Protein AF-A0A9P3KII8-F1 (afdb_monomer)

Mean predicted aligned error: 8.45 Å

Structure (mmCIF, N/CA/C/O backbone):
data_AF-A0A9P3KII8-F1
#
_entry.id   AF-A0A9P3KII8-F1
#
loop_
_atom_site.group_PDB
_atom_site.id
_atom_site.type_symbol
_atom_site.label_atom_id
_atom_site.label_alt_id
_atom_site.label_comp_id
_atom_site.label_asym_id
_atom_site.label_entity_id
_atom_site.label_seq_id
_atom_site.pdbx_PDB_ins_code
_atom_site.Cartn_x
_atom_site.Cartn_y
_atom_site.Cartn_z
_atom_site.occupancy
_atom_site.B_iso_or_equiv
_atom_site.auth_seq_id
_atom_site.auth_comp_id
_atom_site.auth_asym_id
_atom_site.auth_atom_id
_atom_site.pdbx_PDB_model_num
ATOM 1 N N . MET A 1 1 ? -14.440 5.460 25.520 1.00 43.28 1 MET A N 1
ATOM 2 C CA . MET A 1 1 ? -15.643 4.889 24.863 1.00 43.28 1 MET A CA 1
ATOM 3 C C . MET A 1 1 ? -16.495 5.832 23.979 1.00 43.28 1 MET A C 1
ATOM 5 O O . MET A 1 1 ? -17.374 5.290 23.318 1.00 43.28 1 MET A O 1
ATOM 9 N N . PRO A 1 2 ? -16.278 7.165 23.849 1.00 32.91 2 PRO A N 1
ATOM 10 C CA . PRO A 1 2 ? -17.081 7.972 22.910 1.00 32.91 2 PRO A CA 1
ATOM 11 C C . PRO A 1 2 ? -16.610 7.923 21.440 1.00 32.91 2 PRO A C 1
ATOM 13 O O . PRO A 1 2 ? -17.430 8.090 20.544 1.00 32.91 2 PRO A O 1
ATOM 16 N N . HIS A 1 3 ? -15.334 7.625 21.159 1.00 35.31 3 HIS A N 1
ATOM 17 C CA . HIS A 1 3 ? -14.794 7.639 19.786 1.00 35.31 3 HIS A CA 1
ATOM 18 C C . HIS A 1 3 ? -15.232 6.450 18.907 1.00 35.31 3 HIS A C 1
ATOM 20 O O . HIS A 1 3 ? -15.374 6.612 17.700 1.00 35.31 3 HIS A O 1
ATOM 26 N N . PHE A 1 4 ? -15.528 5.284 19.495 1.00 37.38 4 PHE A N 1
ATOM 27 C CA . PHE A 1 4 ? -15.939 4.083 18.750 1.00 37.38 4 PHE A CA 1
ATOM 28 C C . PHE A 1 4 ? -17.353 4.207 18.148 1.00 37.38 4 PHE A C 1
ATOM 30 O O . PHE A 1 4 ? -17.614 3.731 17.050 1.00 37.38 4 PHE A O 1
ATOM 37 N N . LYS A 1 5 ? -18.268 4.927 18.818 1.00 34.06 5 LYS A N 1
ATOM 38 C CA . LYS A 1 5 ? -19.655 5.111 18.347 1.00 34.06 5 LYS A CA 1
ATOM 39 C C . LYS A 1 5 ? -19.783 5.990 17.097 1.00 34.06 5 LYS A C 1
ATOM 41 O O . LYS A 1 5 ? -20.816 5.925 16.437 1.00 34.06 5 LYS A O 1
ATOM 46 N N . ARG A 1 6 ? -18.770 6.797 16.761 1.00 45.94 6 ARG A N 1
ATOM 47 C CA . ARG A 1 6 ? -18.817 7.702 15.599 1.00 45.94 6 ARG A CA 1
ATOM 48 C C . ARG A 1 6 ? -18.800 6.943 14.263 1.00 45.94 6 ARG A C 1
ATOM 50 O O . ARG A 1 6 ? -19.347 7.446 13.293 1.00 45.94 6 ARG A O 1
ATOM 57 N N . TRP A 1 7 ? -18.262 5.722 14.251 1.00 42.25 7 TRP A N 1
ATOM 58 C CA . TRP A 1 7 ? -18.156 4.853 13.072 1.00 42.25 7 TRP A CA 1
ATOM 59 C C . TRP A 1 7 ? -19.434 4.060 12.747 1.00 42.25 7 TRP A C 1
ATOM 61 O O . TRP A 1 7 ? -19.574 3.544 11.648 1.00 42.25 7 TRP A O 1
ATOM 71 N N . LEU A 1 8 ? -20.390 3.983 13.679 1.00 41.47 8 LEU A N 1
ATOM 72 C CA . LEU A 1 8 ? -21.658 3.252 13.510 1.00 41.47 8 LEU A CA 1
ATOM 73 C C . LEU A 1 8 ? -22.809 4.122 12.975 1.00 41.47 8 LEU A C 1
ATOM 75 O O . LEU A 1 8 ? -23.921 3.631 12.778 1.00 41.47 8 LEU A O 1
ATOM 79 N N . GLN A 1 9 ? -22.584 5.421 12.775 1.00 52.75 9 GLN A N 1
ATOM 80 C CA . GLN A 1 9 ? -23.582 6.304 12.174 1.00 52.75 9 GLN A CA 1
ATOM 81 C C . GLN A 1 9 ? -23.546 6.139 10.651 1.00 52.75 9 GLN A C 1
ATOM 83 O O . GLN A 1 9 ? -22.469 6.090 10.066 1.00 52.75 9 GLN A O 1
ATOM 88 N N . ARG A 1 10 ? -24.720 6.052 10.002 1.00 53.19 10 ARG A N 1
ATOM 89 C CA . ARG A 1 10 ? -24.805 5.965 8.533 1.00 53.19 10 ARG A CA 1
ATOM 90 C C . ARG A 1 10 ? -23.980 7.092 7.898 1.00 53.19 10 ARG A C 1
ATOM 92 O O . ARG A 1 10 ? -24.123 8.235 8.346 1.00 53.19 10 ARG A O 1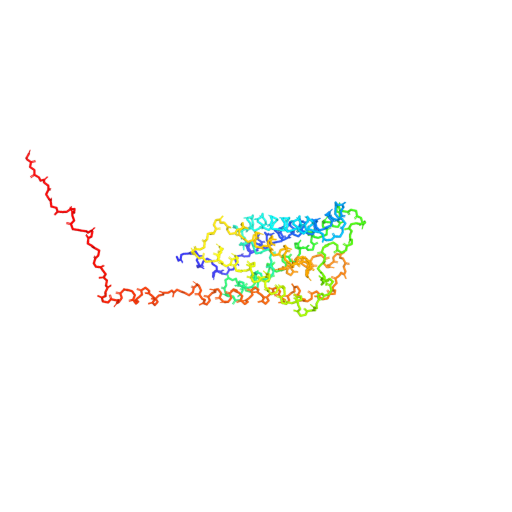
ATOM 99 N N . PRO A 1 11 ? -23.162 6.806 6.871 1.00 60.28 11 PRO A N 1
ATOM 100 C CA . PRO A 1 11 ? -22.291 7.813 6.293 1.00 60.28 11 PRO A CA 1
ATOM 101 C C . PRO A 1 11 ? -23.132 8.961 5.729 1.00 60.28 11 PRO A C 1
ATOM 103 O O . PRO A 1 11 ? -24.003 8.768 4.880 1.00 60.28 11 PRO A O 1
ATOM 106 N N . ASN A 1 12 ? -22.883 10.174 6.222 1.00 75.94 12 ASN A N 1
ATOM 107 C CA . ASN A 1 12 ? -23.394 11.381 5.589 1.00 75.94 12 ASN A CA 1
ATOM 108 C C . ASN A 1 12 ? -22.778 11.453 4.177 1.00 75.94 12 ASN A C 1
ATOM 110 O O . ASN A 1 12 ? -21.550 11.40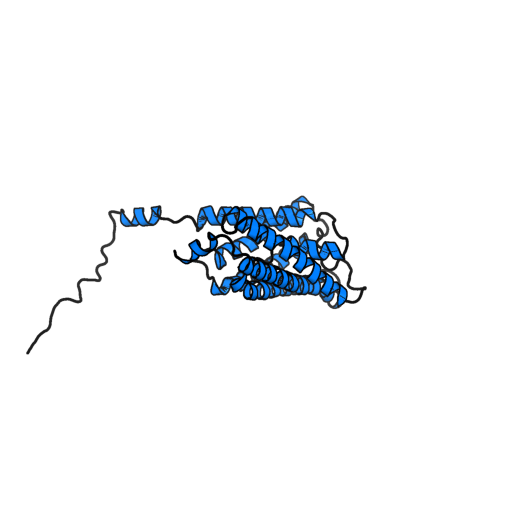1 4.070 1.00 75.94 12 ASN A O 1
ATOM 114 N N . PRO A 1 13 ? -23.579 11.586 3.104 1.00 75.19 13 PRO A N 1
ATOM 115 C CA . PRO A 1 13 ? -23.080 11.498 1.731 1.00 75.19 13 PRO A CA 1
ATOM 116 C C . PRO A 1 13 ? -21.994 12.536 1.416 1.00 75.19 13 PRO A C 1
ATOM 118 O O . PRO A 1 13 ? -21.058 12.233 0.683 1.00 75.19 13 PRO A O 1
ATOM 121 N N . VAL A 1 14 ? -22.061 13.729 2.019 1.00 77.75 14 VAL A N 1
ATOM 122 C CA . VAL A 1 14 ? -21.029 14.769 1.860 1.00 77.75 14 VAL A CA 1
ATOM 123 C C . VAL A 1 14 ? -19.715 14.339 2.512 1.00 77.75 14 VAL A C 1
ATOM 125 O O . VAL A 1 14 ? -18.649 14.510 1.929 1.00 77.75 14 VAL A O 1
ATOM 128 N N . HIS A 1 15 ? -19.781 13.731 3.697 1.00 87.25 15 HIS A N 1
ATOM 129 C CA . HIS A 1 15 ? -18.587 13.235 4.383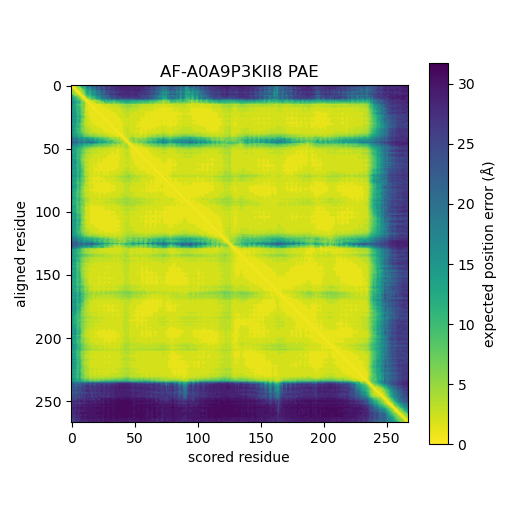 1.00 87.25 15 HIS A CA 1
ATOM 130 C C . HIS A 1 15 ? -17.961 12.061 3.628 1.00 87.25 15 HIS A C 1
ATOM 132 O O . HIS A 1 15 ? -16.743 12.024 3.474 1.00 87.25 15 HIS A O 1
ATOM 138 N N . LEU A 1 16 ? -18.783 11.145 3.106 1.00 91.44 16 LEU A N 1
ATOM 139 C CA . LEU A 1 16 ? -18.308 10.020 2.304 1.00 91.44 16 LEU A CA 1
ATOM 140 C C . LEU A 1 16 ? -17.624 10.487 1.014 1.00 91.44 16 LEU A C 1
ATOM 142 O O . LEU A 1 16 ? -16.572 9.962 0.666 1.00 91.44 16 LEU A O 1
ATOM 146 N N . ALA A 1 17 ? -18.178 11.495 0.333 1.00 94.19 17 ALA A N 1
ATOM 147 C CA . ALA A 1 17 ? -17.560 12.068 -0.860 1.00 94.19 17 ALA A CA 1
ATOM 148 C C . ALA A 1 17 ? -16.187 12.693 -0.550 1.00 94.19 17 ALA A C 1
ATOM 150 O O . ALA A 1 17 ? -15.210 12.387 -1.233 1.00 94.19 17 ALA A O 1
ATOM 151 N N . CYS A 1 18 ? -16.082 13.503 0.511 1.00 95.50 18 CYS A N 1
ATOM 152 C CA . CYS A 1 18 ? -14.803 14.074 0.946 1.00 95.50 18 CYS A CA 1
ATOM 153 C C . CYS A 1 18 ? -13.782 12.989 1.320 1.00 95.50 18 CYS A C 1
ATOM 155 O O . CYS A 1 18 ? -12.616 13.078 0.936 1.00 95.50 18 CYS A O 1
ATOM 157 N N . ALA A 1 19 ? -14.219 11.952 2.035 1.00 96.00 19 ALA A N 1
ATOM 158 C CA . ALA A 1 19 ? -13.367 10.838 2.425 1.00 96.00 19 ALA A CA 1
ATOM 159 C C . ALA A 1 19 ? -12.882 10.026 1.212 1.00 96.00 19 ALA A C 1
ATOM 161 O O . ALA A 1 19 ? -11.692 9.747 1.098 1.00 96.00 19 ALA A O 1
ATOM 162 N N . ALA A 1 20 ? -13.764 9.731 0.253 1.00 97.88 20 ALA A N 1
ATOM 163 C CA . ALA A 1 20 ? -13.390 9.071 -0.995 1.00 97.88 20 ALA A CA 1
ATOM 164 C C . ALA A 1 20 ? -12.406 9.919 -1.823 1.00 97.88 20 ALA A C 1
ATOM 166 O O . ALA A 1 20 ? -11.449 9.386 -2.377 1.00 97.88 20 ALA A O 1
ATOM 167 N N . MET A 1 21 ? -12.570 11.246 -1.868 1.00 98.25 21 MET A N 1
ATOM 168 C CA . MET A 1 21 ? -11.590 12.126 -2.519 1.00 98.25 21 MET A CA 1
ATOM 169 C C . MET A 1 21 ? -10.226 12.098 -1.820 1.00 98.25 21 MET A C 1
ATOM 171 O O . MET A 1 21 ? -9.200 12.071 -2.501 1.00 98.25 21 MET A O 1
ATOM 175 N N . ALA A 1 22 ? -10.195 12.073 -0.485 1.00 98.31 22 ALA A N 1
ATOM 176 C CA . ALA A 1 22 ? -8.949 11.940 0.268 1.00 98.31 22 ALA A CA 1
ATOM 177 C C . ALA A 1 22 ? -8.242 10.606 -0.035 1.00 98.31 22 ALA A C 1
ATOM 179 O O . ALA A 1 22 ? -7.035 10.599 -0.278 1.00 98.31 22 ALA A O 1
ATOM 180 N N . GLU A 1 23 ? -8.989 9.502 -0.120 1.00 98.69 23 GLU A N 1
ATOM 181 C CA . GLU A 1 23 ? -8.469 8.193 -0.541 1.00 98.69 23 GLU A CA 1
ATOM 182 C C . GLU A 1 23 ? -7.925 8.211 -1.975 1.00 98.69 23 GLU A C 1
ATOM 184 O O . GLU A 1 23 ? -6.837 7.691 -2.235 1.00 98.69 23 GLU A O 1
ATOM 189 N N . MET A 1 24 ? -8.640 8.851 -2.906 1.00 98.88 24 MET A N 1
ATOM 190 C CA . MET A 1 24 ? -8.209 8.986 -4.299 1.00 98.88 24 MET A CA 1
ATOM 191 C C . MET A 1 24 ? -6.897 9.767 -4.407 1.00 98.88 24 MET A C 1
ATOM 193 O O . MET A 1 24 ? -5.946 9.278 -5.018 1.00 98.88 24 MET A O 1
ATOM 197 N N . PHE A 1 25 ? -6.812 10.958 -3.806 1.00 98.75 25 PHE A N 1
ATOM 198 C CA . PHE A 1 25 ? -5.604 11.785 -3.875 1.00 98.75 25 PHE A CA 1
ATOM 199 C C . PHE A 1 25 ? -4.433 11.167 -3.115 1.00 98.75 25 PHE A C 1
ATOM 201 O O . PHE A 1 25 ? -3.315 11.158 -3.632 1.00 98.75 25 PHE A O 1
ATOM 208 N N . GLY A 1 26 ? -4.676 10.602 -1.930 1.00 98.75 26 GLY A N 1
ATOM 209 C CA . GLY A 1 26 ? -3.641 9.901 -1.176 1.00 98.75 26 GLY A CA 1
ATOM 210 C C . GLY A 1 26 ? -3.066 8.725 -1.970 1.00 98.75 26 GLY A C 1
ATOM 211 O O . GLY A 1 26 ? -1.847 8.603 -2.080 1.00 98.75 26 GLY A O 1
ATOM 212 N N . THR A 1 27 ? -3.921 7.923 -2.616 1.00 98.88 27 THR A N 1
ATOM 213 C CA . THR A 1 27 ? -3.470 6.798 -3.457 1.00 98.88 27 THR A CA 1
ATOM 214 C C . THR A 1 27 ? -2.773 7.275 -4.723 1.00 98.88 27 THR A C 1
ATOM 216 O O . THR A 1 27 ? -1.754 6.707 -5.106 1.00 98.88 27 THR A O 1
ATOM 219 N N . MET A 1 28 ? -3.257 8.353 -5.343 1.00 98.81 28 MET A N 1
ATOM 220 C CA . MET A 1 28 ? -2.616 8.959 -6.509 1.00 98.81 28 MET A CA 1
ATOM 221 C C . MET A 1 28 ? -1.185 9.397 -6.210 1.00 98.81 28 MET A C 1
ATOM 223 O O . MET A 1 28 ? -0.278 9.019 -6.949 1.00 98.81 28 MET A O 1
ATOM 227 N N . PHE A 1 29 ? -0.962 10.151 -5.133 1.00 98.62 29 PHE A N 1
ATOM 228 C CA . PHE A 1 29 ? 0.381 10.613 -4.783 1.00 98.62 29 PHE A CA 1
ATOM 229 C C . PHE A 1 29 ? 1.278 9.479 -4.282 1.00 98.62 29 PHE A C 1
ATOM 231 O O . PHE A 1 29 ? 2.450 9.433 -4.655 1.00 98.62 29 PHE A O 1
ATOM 238 N N . PHE A 1 30 ? 0.734 8.531 -3.513 1.00 98.75 30 PHE A N 1
ATOM 239 C CA . PHE A 1 30 ? 1.463 7.328 -3.108 1.00 98.75 30 PHE A CA 1
ATOM 240 C C . PHE A 1 30 ? 1.969 6.542 -4.324 1.00 98.75 30 PHE A C 1
ATOM 242 O O . PHE A 1 30 ? 3.162 6.251 -4.420 1.00 98.75 30 PHE A O 1
ATOM 249 N N . VAL A 1 31 ? 1.088 6.250 -5.286 1.00 98.50 31 VAL A N 1
ATOM 250 C CA . VAL A 1 31 ? 1.455 5.507 -6.498 1.00 98.50 31 VAL A CA 1
ATOM 251 C C . VAL A 1 31 ? 2.372 6.329 -7.395 1.00 98.50 31 VAL A C 1
ATOM 253 O O . VAL A 1 31 ? 3.338 5.776 -7.908 1.00 98.50 31 VAL A O 1
ATOM 256 N N . PHE A 1 32 ? 2.137 7.634 -7.545 1.00 98.12 32 PHE A N 1
ATOM 257 C CA . PHE A 1 32 ? 3.010 8.519 -8.319 1.00 98.12 32 PHE A CA 1
ATOM 258 C C . PHE A 1 32 ? 4.462 8.466 -7.825 1.00 98.12 32 PHE A C 1
ATOM 260 O O . PHE A 1 32 ? 5.373 8.232 -8.618 1.00 98.12 32 PHE A O 1
ATOM 267 N N . VAL A 1 33 ? 4.686 8.622 -6.517 1.00 98.00 33 VAL A N 1
ATOM 268 C CA . VAL A 1 33 ? 6.040 8.570 -5.944 1.00 98.00 33 VAL A CA 1
ATOM 269 C C . VAL A 1 33 ? 6.604 7.150 -5.987 1.00 98.00 33 VAL A C 1
ATOM 271 O O . VAL A 1 33 ? 7.750 6.958 -6.392 1.00 98.00 33 VAL A O 1
ATOM 274 N N . GLY A 1 34 ? 5.805 6.148 -5.615 1.00 96.69 34 GLY A N 1
ATOM 275 C CA . GLY A 1 34 ? 6.230 4.752 -5.585 1.00 96.69 34 GLY A CA 1
ATOM 276 C C . GLY A 1 34 ? 6.645 4.239 -6.965 1.00 96.69 34 GLY A C 1
ATOM 277 O O . GLY A 1 34 ? 7.810 3.904 -7.185 1.00 96.69 34 GLY A O 1
ATOM 278 N N . VAL A 1 35 ? 5.724 4.258 -7.928 1.00 95.19 35 VAL A N 1
ATOM 279 C CA . VAL A 1 35 ? 5.990 3.854 -9.318 1.00 95.19 35 VAL A CA 1
ATOM 280 C C . VAL A 1 35 ? 7.055 4.745 -9.963 1.00 95.19 35 VAL A C 1
ATOM 282 O O . VAL A 1 35 ? 7.955 4.236 -10.634 1.00 95.19 35 VAL A O 1
ATOM 285 N N . GLY A 1 36 ? 7.013 6.057 -9.710 1.00 94.50 36 GLY A N 1
ATOM 286 C CA . GLY A 1 36 ? 8.010 7.006 -10.206 1.00 94.50 36 GLY A CA 1
ATOM 287 C C . GLY A 1 36 ? 9.428 6.663 -9.753 1.00 94.50 36 GLY A C 1
ATOM 288 O O . GLY A 1 36 ? 10.350 6.686 -10.567 1.00 94.50 36 GLY A O 1
ATOM 289 N N . SER A 1 37 ? 9.605 6.252 -8.493 1.00 93.88 37 SER A N 1
ATOM 290 C CA . SER A 1 37 ? 10.911 5.824 -7.976 1.00 93.88 37 SER A CA 1
ATOM 291 C C . SER A 1 37 ? 11.461 4.595 -8.708 1.00 93.88 37 SER A C 1
ATOM 293 O O . SER A 1 37 ? 12.660 4.522 -8.986 1.00 93.88 37 SER A O 1
ATOM 295 N N . VAL A 1 38 ? 10.598 3.652 -9.099 1.00 92.19 38 VAL A N 1
ATOM 296 C CA . VAL A 1 38 ? 11.012 2.460 -9.854 1.00 92.19 38 VAL A CA 1
ATOM 297 C C . VAL A 1 38 ? 11.445 2.836 -11.269 1.00 92.19 38 VAL A C 1
ATOM 299 O O . VAL A 1 38 ? 12.490 2.364 -11.724 1.00 92.19 38 VAL A O 1
ATOM 302 N N . ALA A 1 39 ? 10.676 3.705 -11.934 1.00 89.69 39 ALA A N 1
ATOM 303 C CA . ALA A 1 39 ? 10.970 4.170 -13.288 1.00 89.69 39 ALA A CA 1
ATOM 304 C C . ALA A 1 39 ? 12.284 4.972 -13.341 1.00 89.69 39 ALA A C 1
ATOM 306 O O . ALA A 1 39 ? 13.156 4.686 -14.159 1.00 89.69 39 ALA A O 1
ATOM 307 N N . VAL A 1 40 ? 12.461 5.929 -12.426 1.00 88.06 40 VAL A N 1
ATOM 308 C CA . VAL A 1 40 ? 13.612 6.848 -12.413 1.00 88.06 40 VAL A CA 1
ATOM 309 C C . VAL A 1 40 ? 14.890 6.187 -11.884 1.00 88.06 40 VAL A C 1
ATOM 311 O O . VAL A 1 40 ? 15.977 6.472 -12.379 1.00 88.06 40 VAL A O 1
ATOM 314 N N . SER A 1 41 ? 14.800 5.264 -10.918 1.00 87.00 41 SER A N 1
ATOM 315 C CA . SER A 1 41 ? 15.996 4.611 -10.347 1.00 87.00 41 SER A CA 1
ATOM 316 C C . SER A 1 41 ? 16.820 3.811 -11.363 1.00 87.00 41 SER A C 1
ATOM 318 O O . SER A 1 41 ? 18.021 3.636 -11.165 1.00 87.00 41 SER A O 1
ATOM 320 N N . SER A 1 42 ? 16.201 3.375 -12.465 1.00 79.19 42 SER A N 1
ATOM 321 C CA . SER A 1 42 ? 16.874 2.659 -13.556 1.00 79.19 42 SER A CA 1
ATOM 322 C C . SER A 1 42 ? 17.953 3.483 -14.279 1.00 79.19 42 SER A C 1
ATOM 324 O O . SER A 1 42 ? 18.825 2.911 -14.928 1.00 79.19 42 SER A O 1
ATOM 326 N N . GLU A 1 43 ? 17.938 4.813 -14.144 1.00 77.88 43 GLU A N 1
ATOM 327 C CA . GLU A 1 43 ? 18.954 5.702 -14.730 1.00 77.88 43 GLU A CA 1
ATOM 328 C C . GLU A 1 43 ? 20.279 5.673 -13.973 1.00 77.88 43 GLU A C 1
ATOM 330 O O . GLU A 1 43 ? 21.343 5.844 -14.563 1.00 77.88 43 GLU A O 1
ATOM 335 N N . PHE A 1 44 ? 20.205 5.488 -12.658 1.00 77.56 44 PHE A N 1
ATOM 336 C CA . PHE A 1 44 ? 21.359 5.605 -11.772 1.00 77.56 44 PHE A CA 1
ATOM 337 C C . PHE A 1 44 ? 22.012 4.253 -11.506 1.00 77.56 44 PHE A C 1
ATOM 339 O O . PHE A 1 44 ? 23.214 4.186 -11.260 1.00 77.56 44 PHE A O 1
ATOM 346 N N . VAL A 1 45 ? 21.221 3.179 -11.557 1.00 76.75 45 VAL A N 1
ATOM 347 C CA . VAL A 1 45 ? 21.659 1.825 -11.229 1.00 76.75 45 VAL A CA 1
ATOM 348 C C . VAL A 1 45 ? 21.143 0.839 -12.271 1.00 76.75 45 VAL A C 1
ATOM 350 O O . VAL A 1 45 ? 19.937 0.695 -12.475 1.00 76.75 45 VAL A O 1
ATOM 353 N N . GLN A 1 46 ? 22.071 0.109 -12.888 1.00 75.94 46 GLN A N 1
ATOM 354 C CA . GLN A 1 46 ? 21.758 -1.010 -13.775 1.00 75.94 46 GLN A CA 1
ATOM 355 C C . GLN A 1 46 ? 21.413 -2.258 -12.951 1.00 75.94 46 GLN A C 1
ATOM 357 O O . GLN A 1 46 ? 22.146 -2.635 -12.039 1.00 75.94 46 GLN A O 1
ATOM 362 N N . GLY A 1 47 ? 20.308 -2.927 -13.288 1.00 82.31 47 GLY A N 1
ATOM 363 C CA . GLY A 1 47 ? 19.838 -4.108 -12.556 1.00 82.31 47 GLY A CA 1
ATOM 364 C C . GLY A 1 47 ? 19.182 -3.778 -11.211 1.00 82.31 47 GLY A C 1
ATOM 365 O O . GLY A 1 47 ? 18.728 -2.656 -10.983 1.00 82.31 47 GLY A O 1
ATOM 366 N N . LEU A 1 48 ? 19.057 -4.783 -10.342 1.00 87.12 48 LEU A N 1
ATOM 367 C CA . LEU A 1 48 ? 18.437 -4.661 -9.021 1.00 87.12 48 LEU A CA 1
ATOM 368 C C . LEU A 1 48 ? 19.494 -4.888 -7.934 1.00 87.12 48 LEU A C 1
ATOM 370 O O . LEU A 1 48 ? 19.676 -6.006 -7.460 1.00 87.12 48 LEU A O 1
ATOM 374 N N . ASP A 1 49 ? 20.215 -3.828 -7.573 1.00 91.06 49 ASP A N 1
ATOM 375 C CA . ASP A 1 49 ? 21.166 -3.850 -6.462 1.00 91.06 49 ASP A CA 1
ATOM 376 C C . ASP A 1 49 ? 20.536 -3.347 -5.148 1.00 91.06 49 ASP A C 1
ATOM 378 O O . ASP A 1 49 ? 19.374 -2.928 -5.091 1.00 91.06 49 ASP A O 1
ATOM 382 N N . VAL A 1 50 ? 21.327 -3.371 -4.074 1.00 92.06 50 VAL A N 1
ATOM 383 C CA . VAL A 1 50 ? 20.897 -2.925 -2.741 1.00 92.06 50 VAL A CA 1
ATOM 384 C C . VAL A 1 50 ? 20.513 -1.442 -2.729 1.00 92.06 50 VAL A C 1
ATOM 386 O O . VAL A 1 50 ? 19.533 -1.074 -2.084 1.00 92.06 50 VAL A O 1
ATOM 389 N N . VAL A 1 51 ? 21.240 -0.584 -3.450 1.00 92.38 51 VAL A N 1
ATOM 390 C CA . VAL A 1 51 ? 20.978 0.863 -3.482 1.00 92.38 51 VAL A CA 1
ATOM 391 C C . VAL A 1 51 ? 19.628 1.141 -4.132 1.00 92.38 51 VAL A C 1
ATOM 393 O O . VAL A 1 51 ? 18.837 1.933 -3.610 1.00 92.38 51 VAL A O 1
ATOM 396 N N . ARG A 1 52 ? 19.318 0.456 -5.233 1.00 92.38 52 ARG A N 1
ATOM 397 C CA . ARG A 1 52 ? 18.035 0.571 -5.923 1.00 92.38 52 ARG A CA 1
ATOM 398 C C . ARG A 1 52 ? 16.884 0.047 -5.069 1.00 92.38 52 ARG A C 1
ATOM 400 O O . ARG A 1 52 ? 15.872 0.737 -4.959 1.00 92.38 52 ARG A O 1
ATOM 407 N N . ILE A 1 53 ? 17.042 -1.112 -4.424 1.00 94.69 53 ILE A N 1
ATOM 408 C CA . ILE A 1 53 ? 16.023 -1.670 -3.516 1.00 94.69 53 ILE A CA 1
ATOM 409 C C . ILE A 1 53 ? 15.725 -0.692 -2.371 1.00 94.69 53 ILE A C 1
ATOM 411 O O . ILE A 1 53 ? 14.561 -0.382 -2.114 1.00 94.69 53 ILE A O 1
ATOM 415 N N . LEU A 1 54 ? 16.765 -0.148 -1.729 1.00 95.44 54 LEU A N 1
ATOM 416 C CA . LEU A 1 54 ? 16.610 0.839 -0.657 1.00 95.44 54 LEU A CA 1
ATOM 417 C C . LEU A 1 54 ? 15.947 2.125 -1.156 1.00 95.44 54 LEU A C 1
ATOM 419 O O . LEU A 1 54 ? 15.062 2.649 -0.486 1.00 95.44 54 LEU A O 1
ATOM 423 N N . SER A 1 55 ? 16.326 2.611 -2.339 1.00 94.62 55 SER A N 1
ATOM 424 C CA . SER A 1 55 ? 15.742 3.823 -2.929 1.00 94.62 55 SER A CA 1
ATOM 425 C C . SER A 1 55 ? 14.242 3.657 -3.189 1.00 94.62 55 SER A C 1
ATOM 427 O O . SER A 1 55 ? 13.452 4.531 -2.832 1.00 94.62 55 SER A O 1
ATOM 429 N N . ILE A 1 56 ? 13.840 2.510 -3.750 1.00 95.50 56 ILE A N 1
ATOM 430 C CA . ILE A 1 56 ? 12.432 2.165 -3.988 1.00 95.50 56 ILE A CA 1
ATOM 431 C C . ILE A 1 56 ? 11.679 2.049 -2.656 1.00 95.50 56 ILE A C 1
ATOM 433 O O . ILE A 1 56 ? 10.591 2.615 -2.521 1.00 95.50 56 ILE A O 1
ATOM 437 N N . GLY A 1 57 ? 12.250 1.353 -1.668 1.00 97.62 57 GLY A N 1
ATOM 438 C CA . GLY A 1 57 ? 11.620 1.159 -0.361 1.00 97.62 57 GLY A CA 1
ATOM 439 C C . GLY A 1 57 ? 11.442 2.459 0.420 1.00 97.62 57 GLY A C 1
ATOM 440 O O . GLY A 1 57 ? 10.355 2.717 0.938 1.00 97.62 57 GLY A O 1
ATOM 441 N N . ILE A 1 58 ? 12.467 3.316 0.458 1.00 98.25 58 ILE A N 1
ATOM 442 C CA . ILE A 1 58 ? 12.399 4.637 1.101 1.00 98.25 58 ILE A CA 1
ATOM 443 C C . ILE A 1 58 ? 11.317 5.490 0.438 1.00 98.25 58 ILE A C 1
ATOM 445 O O . ILE A 1 58 ? 10.497 6.084 1.139 1.00 98.25 58 ILE A O 1
ATOM 449 N N . ALA A 1 59 ? 11.274 5.522 -0.897 1.00 98.00 59 ALA A N 1
ATOM 450 C CA . ALA A 1 59 ? 10.278 6.294 -1.628 1.00 98.00 59 ALA A CA 1
ATOM 451 C C . ALA A 1 59 ? 8.847 5.825 -1.321 1.00 98.00 59 ALA A C 1
ATOM 453 O O . ALA A 1 59 ? 8.006 6.652 -0.972 1.00 98.00 59 ALA A O 1
ATOM 454 N N . HIS A 1 60 ? 8.569 4.517 -1.387 1.00 98.50 60 HIS A N 1
ATOM 455 C CA . HIS A 1 60 ? 7.235 3.981 -1.088 1.00 98.50 60 HIS A CA 1
ATOM 456 C C . HIS A 1 60 ? 6.841 4.192 0.373 1.00 98.50 60 HIS A C 1
ATOM 458 O O . HIS A 1 60 ? 5.722 4.629 0.649 1.00 98.50 60 HIS A O 1
ATOM 464 N N . GLY A 1 61 ? 7.755 3.918 1.304 1.00 98.69 61 GLY A N 1
ATOM 465 C CA . GLY A 1 61 ? 7.489 4.073 2.726 1.00 98.69 61 GLY A CA 1
ATOM 466 C C . GLY A 1 61 ? 7.185 5.519 3.102 1.00 98.69 61 GLY A C 1
ATOM 467 O O . GLY A 1 61 ? 6.139 5.791 3.688 1.00 98.69 61 GLY A O 1
ATOM 468 N N . LEU A 1 62 ? 8.042 6.467 2.706 1.00 98.75 62 LEU A N 1
ATOM 469 C CA . LEU A 1 62 ? 7.837 7.889 3.000 1.00 98.75 62 LEU A CA 1
ATOM 470 C C . LEU A 1 62 ? 6.620 8.469 2.272 1.00 98.75 62 LEU A C 1
ATOM 472 O O . LEU A 1 62 ? 5.880 9.254 2.865 1.00 98.75 62 LEU A O 1
ATOM 476 N N . ALA A 1 63 ? 6.364 8.058 1.026 1.00 98.75 63 ALA A N 1
ATOM 477 C CA . ALA A 1 63 ? 5.147 8.451 0.321 1.00 98.75 63 ALA A CA 1
ATOM 478 C C . ALA A 1 63 ? 3.893 7.992 1.073 1.00 98.75 63 ALA A C 1
ATOM 480 O O . ALA A 1 63 ? 2.931 8.754 1.179 1.00 98.75 63 ALA A O 1
ATOM 481 N N . LEU A 1 64 ? 3.915 6.785 1.647 1.00 98.69 64 LEU A N 1
ATOM 482 C CA . LEU A 1 64 ? 2.805 6.291 2.449 1.00 98.69 64 LEU A CA 1
ATOM 483 C C . LEU A 1 64 ? 2.683 7.026 3.791 1.00 98.69 64 LEU A C 1
ATOM 485 O O . LEU A 1 64 ? 1.561 7.348 4.175 1.00 98.69 64 LEU A O 1
ATOM 489 N N . VAL A 1 65 ? 3.792 7.377 4.462 1.00 98.75 65 VAL A N 1
ATOM 490 C CA . VAL A 1 65 ? 3.749 8.242 5.664 1.00 98.75 65 VAL A CA 1
ATOM 491 C C . VAL A 1 65 ? 2.998 9.539 5.357 1.00 98.75 65 VAL A C 1
ATOM 493 O O . VAL A 1 65 ? 2.099 9.928 6.107 1.00 98.75 65 VAL A O 1
ATOM 496 N N . VAL A 1 66 ? 3.340 10.197 4.244 1.00 98.62 66 VAL A N 1
ATOM 497 C CA . VAL A 1 66 ? 2.714 11.459 3.828 1.00 98.62 66 VAL A CA 1
ATOM 498 C C . VAL A 1 66 ? 1.245 11.252 3.461 1.00 98.62 66 VAL A C 1
ATOM 500 O O . VAL A 1 66 ? 0.390 11.979 3.965 1.00 98.62 66 VAL A O 1
ATOM 503 N N . ALA A 1 67 ? 0.934 10.256 2.627 1.00 98.38 67 ALA A N 1
ATOM 504 C CA . ALA A 1 67 ? -0.427 9.999 2.159 1.00 98.38 67 ALA A CA 1
ATOM 505 C C . ALA A 1 67 ? -1.377 9.633 3.311 1.00 98.38 67 ALA A C 1
ATOM 507 O O . ALA A 1 67 ? -2.445 10.233 3.441 1.00 98.38 67 ALA A O 1
ATOM 508 N N . VAL A 1 68 ? -0.968 8.705 4.183 1.00 97.94 68 VAL A N 1
ATOM 509 C CA . VAL A 1 68 ? -1.748 8.307 5.365 1.00 97.94 68 VAL A CA 1
ATOM 510 C C . VAL A 1 68 ? -1.861 9.477 6.336 1.00 97.94 68 VAL A C 1
ATOM 512 O O . VAL A 1 68 ? -2.959 9.785 6.789 1.00 97.94 68 VAL A O 1
ATOM 515 N N . GLY A 1 69 ? -0.757 10.174 6.625 1.00 97.00 69 GLY A N 1
ATOM 516 C CA . GLY A 1 69 ? -0.758 11.328 7.525 1.00 97.00 69 GLY A CA 1
ATOM 517 C C . GLY A 1 69 ? -1.746 12.411 7.085 1.00 97.00 69 GLY A C 1
ATOM 518 O O . GLY A 1 69 ? -2.575 12.839 7.887 1.00 97.00 69 GLY A O 1
ATOM 519 N N . ALA A 1 70 ? -1.720 12.785 5.803 1.00 96.94 70 ALA A N 1
ATOM 520 C CA . ALA A 1 70 ? -2.594 13.812 5.239 1.00 96.94 70 ALA A CA 1
ATOM 521 C C . ALA A 1 70 ? -4.073 13.389 5.168 1.00 96.94 70 ALA A C 1
ATOM 523 O O . ALA A 1 70 ? -4.956 14.213 5.402 1.00 96.94 70 ALA A O 1
ATOM 524 N N . ALA A 1 71 ? -4.358 12.118 4.865 1.00 94.06 71 ALA A N 1
ATOM 525 C CA . ALA A 1 71 ? -5.728 11.621 4.717 1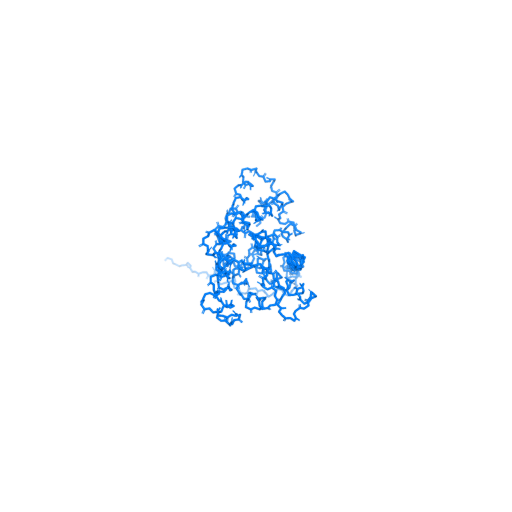.00 94.06 71 ALA A CA 1
ATOM 526 C C . ALA A 1 71 ? -6.364 11.149 6.040 1.00 94.06 71 ALA A C 1
ATOM 528 O O . ALA A 1 71 ? -7.591 11.081 6.139 1.00 94.06 71 ALA A O 1
ATOM 529 N N . SER A 1 72 ? -5.561 10.853 7.070 1.00 91.25 72 SER A N 1
ATOM 530 C CA . SER A 1 72 ? -6.012 10.240 8.331 1.00 91.25 72 SER A CA 1
ATOM 531 C C . SER A 1 72 ? -7.156 10.992 9.016 1.00 91.25 72 SER A C 1
ATOM 533 O O . SER A 1 72 ? -8.127 10.375 9.446 1.00 91.25 72 SER A O 1
ATOM 535 N N . GLY A 1 73 ? -7.094 12.326 9.060 1.00 87.88 73 GLY A N 1
ATOM 536 C CA . GLY A 1 73 ? -8.129 13.167 9.671 1.00 87.88 73 GLY A CA 1
ATOM 537 C C . GLY A 1 73 ? -9.429 13.288 8.864 1.00 87.88 73 GLY A C 1
ATOM 538 O O . GLY A 1 73 ? -10.402 13.835 9.381 1.00 87.88 73 GLY A O 1
ATOM 539 N N . ILE A 1 74 ? -9.450 12.805 7.615 1.00 92.81 74 ILE A N 1
ATOM 540 C CA . ILE A 1 74 ? -10.582 12.937 6.685 1.00 92.81 74 ILE A CA 1
ATOM 541 C C . ILE A 1 74 ? -11.231 11.574 6.425 1.00 92.81 74 ILE A C 1
ATOM 543 O O . ILE A 1 74 ? -12.436 11.429 6.620 1.00 92.81 74 ILE A O 1
ATOM 547 N N . SER A 1 75 ? -10.443 10.582 5.995 1.00 93.88 75 SER A N 1
ATOM 548 C CA . SER A 1 75 ? -10.920 9.246 5.607 1.00 93.88 75 SER A CA 1
ATOM 549 C C . SER A 1 75 ? -10.467 8.122 6.543 1.00 93.88 75 SER A C 1
ATOM 551 O O . SER A 1 75 ? -10.986 7.012 6.460 1.00 93.88 75 SER A O 1
ATOM 553 N N . GLY A 1 76 ? -9.490 8.381 7.415 1.00 93.12 76 GLY A N 1
ATOM 554 C CA . GLY A 1 76 ? -8.720 7.340 8.104 1.00 93.12 76 GLY A CA 1
ATOM 555 C C . GLY A 1 76 ? -7.451 6.923 7.351 1.00 93.12 76 GLY A C 1
ATOM 556 O O . GLY A 1 76 ? -6.617 6.233 7.927 1.00 93.12 76 GLY A O 1
ATOM 557 N N . GLY A 1 77 ? -7.260 7.391 6.110 1.00 96.31 77 GLY A N 1
ATOM 558 C CA . GLY A 1 77 ? -6.032 7.207 5.336 1.00 96.31 77 GLY A CA 1
ATOM 559 C C . GLY A 1 77 ? -5.714 5.745 5.036 1.00 96.31 77 GLY A C 1
ATOM 560 O O . GLY A 1 77 ? -4.619 5.285 5.346 1.00 96.31 77 GLY A O 1
ATOM 561 N N . HIS A 1 78 ? -6.654 5.010 4.439 1.00 98.50 78 HIS A N 1
ATOM 562 C CA . HIS A 1 78 ? -6.456 3.597 4.113 1.00 98.50 78 HIS A CA 1
ATOM 563 C C . HIS A 1 78 ? -5.472 3.424 2.958 1.00 98.50 78 HIS A C 1
ATOM 565 O O . HIS A 1 78 ? -4.557 2.605 3.044 1.00 98.50 78 HIS A O 1
ATOM 571 N N . ILE A 1 79 ? -5.679 4.176 1.870 1.00 98.50 79 ILE A N 1
ATOM 572 C CA . ILE A 1 79 ? -4.818 4.272 0.678 1.00 98.50 79 ILE A CA 1
ATOM 573 C C . ILE A 1 79 ? -4.579 2.907 -0.015 1.00 98.50 79 ILE A C 1
ATOM 575 O O . ILE A 1 79 ? -3.743 2.754 -0.907 1.00 98.50 79 ILE A O 1
ATOM 579 N N . ASN A 1 80 ? -5.312 1.873 0.405 1.00 98.81 80 ASN A N 1
ATOM 580 C CA . ASN A 1 80 ? -5.044 0.477 0.098 1.00 98.81 80 ASN A CA 1
ATOM 581 C C . ASN A 1 80 ? -6.335 -0.364 0.205 1.00 98.81 80 ASN A C 1
ATOM 583 O O . ASN A 1 80 ? -6.934 -0.441 1.291 1.00 98.81 80 ASN A O 1
ATOM 587 N N . PRO A 1 81 ? -6.739 -1.065 -0.873 1.00 98.94 81 PRO A N 1
ATOM 588 C CA . PRO A 1 81 ? -7.887 -1.962 -0.835 1.00 98.94 81 PRO A CA 1
ATOM 589 C C . PRO A 1 81 ? -7.754 -3.089 0.192 1.00 98.94 81 PRO A C 1
ATOM 591 O O . PRO A 1 81 ? -8.742 -3.424 0.836 1.00 98.94 81 PRO A O 1
ATOM 594 N N . ALA A 1 82 ? -6.557 -3.644 0.410 1.00 98.88 82 ALA A N 1
ATOM 595 C CA . ALA A 1 82 ? -6.345 -4.715 1.388 1.00 98.88 82 ALA A CA 1
ATOM 596 C C . ALA A 1 82 ? -6.609 -4.234 2.827 1.00 98.88 82 ALA A C 1
ATOM 598 O O . ALA A 1 82 ? -7.316 -4.901 3.582 1.00 98.88 82 ALA A O 1
ATOM 599 N N . VAL A 1 83 ? -6.138 -3.031 3.179 1.00 98.81 83 VAL A N 1
ATOM 600 C CA . VAL A 1 83 ? -6.435 -2.388 4.473 1.00 98.81 83 VAL A CA 1
ATOM 601 C C . VAL A 1 83 ? -7.937 -2.132 4.598 1.00 98.81 83 VAL A C 1
ATOM 603 O O . VAL A 1 83 ? -8.553 -2.519 5.589 1.00 98.81 83 VAL A O 1
ATOM 606 N N . THR A 1 84 ? -8.555 -1.567 3.561 1.00 98.81 84 THR A N 1
ATOM 607 C CA . THR A 1 84 ? -9.995 -1.263 3.545 1.00 98.81 84 THR A CA 1
ATOM 608 C C . THR A 1 84 ? -10.856 -2.505 3.736 1.00 98.81 84 THR A C 1
ATOM 610 O O . THR A 1 84 ? -11.758 -2.509 4.573 1.00 98.81 84 THR A O 1
ATOM 613 N N . ILE A 1 85 ? -10.547 -3.578 3.012 1.00 98.81 85 ILE A N 1
ATOM 614 C CA . ILE A 1 85 ? -11.258 -4.851 3.114 1.00 98.81 85 ILE A CA 1
ATOM 615 C C . ILE A 1 85 ? -11.015 -5.497 4.483 1.00 98.81 85 ILE A C 1
ATOM 617 O O . ILE A 1 85 ? -11.965 -5.994 5.081 1.00 98.81 85 ILE A O 1
ATOM 621 N N . SER A 1 86 ? -9.796 -5.444 5.033 1.00 98.44 86 SER A N 1
ATOM 622 C CA . SER A 1 86 ? -9.540 -5.970 6.383 1.00 98.44 86 SER A CA 1
ATOM 623 C C . SER A 1 86 ? -10.372 -5.259 7.453 1.00 98.44 86 SER A C 1
ATOM 625 O O . SER A 1 86 ? -10.950 -5.920 8.315 1.00 98.44 86 SER A O 1
ATOM 627 N N . MET A 1 87 ? -10.522 -3.932 7.354 1.00 97.62 87 MET A N 1
ATOM 628 C CA . MET A 1 87 ? -11.346 -3.147 8.275 1.00 97.62 87 MET A CA 1
ATOM 629 C C . MET A 1 87 ? -12.842 -3.424 8.102 1.00 97.62 87 MET A C 1
ATOM 631 O O . MET A 1 87 ? -13.565 -3.479 9.097 1.00 97.62 87 MET A O 1
ATOM 635 N N . LEU A 1 88 ? -13.302 -3.656 6.868 1.00 97.25 88 LEU A N 1
ATOM 636 C CA . LEU A 1 88 ? -14.658 -4.139 6.599 1.00 97.25 88 LEU A CA 1
ATOM 637 C C . LEU A 1 88 ? -14.908 -5.499 7.268 1.00 97.25 88 LEU A C 1
ATOM 639 O O . LEU A 1 88 ? -15.918 -5.678 7.944 1.00 97.25 88 LEU A O 1
ATOM 643 N N . VAL A 1 89 ? -13.976 -6.446 7.121 1.00 97.56 89 VAL A N 1
ATOM 644 C CA . VAL A 1 89 ? -14.097 -7.812 7.660 1.00 97.56 89 VAL A CA 1
ATOM 645 C C . VAL A 1 89 ? -14.198 -7.828 9.186 1.00 97.56 89 VAL A C 1
ATOM 647 O O . VAL A 1 89 ? -14.969 -8.616 9.732 1.00 97.56 89 VAL A O 1
ATOM 650 N N . VAL A 1 90 ? -13.476 -6.948 9.884 1.00 94.69 90 VAL A N 1
ATOM 651 C CA . VAL A 1 90 ? -13.572 -6.827 11.352 1.00 94.69 90 VAL A CA 1
ATOM 652 C C . VAL A 1 90 ? -14.686 -5.877 11.823 1.00 94.69 90 VAL A C 1
ATOM 654 O O . VAL A 1 90 ? -14.815 -5.628 13.020 1.00 94.69 90 VAL A O 1
ATOM 657 N N . GLY A 1 91 ? -15.498 -5.343 10.903 1.00 91.62 91 GLY A N 1
ATOM 658 C CA . GLY A 1 91 ? -16.663 -4.510 11.214 1.00 91.62 91 GLY A CA 1
ATOM 659 C C . GLY A 1 91 ? -16.349 -3.065 11.618 1.00 91.62 91 GLY A C 1
ATOM 660 O O . GLY A 1 91 ? -17.185 -2.421 12.249 1.00 91.62 91 GLY A O 1
ATOM 661 N N . LEU A 1 92 ? -15.163 -2.550 11.277 1.00 88.44 92 LEU A N 1
ATOM 662 C CA . LEU A 1 92 ? -14.768 -1.158 11.540 1.00 88.44 92 LEU A CA 1
ATOM 663 C C . LEU A 1 92 ? -15.227 -0.187 10.443 1.00 88.44 92 LEU A C 1
ATOM 665 O O . LEU A 1 92 ? -15.365 1.005 10.708 1.00 88.44 92 LEU A O 1
ATOM 669 N N . VAL A 1 93 ? -15.479 -0.688 9.232 1.00 90.50 93 VAL A N 1
ATOM 670 C CA . VAL A 1 93 ? -15.972 0.089 8.085 1.00 90.50 93 VAL A CA 1
ATOM 671 C C . VAL A 1 93 ? -17.170 -0.621 7.464 1.00 90.50 93 VAL A C 1
ATOM 673 O O . VAL A 1 93 ? -17.175 -1.843 7.352 1.00 90.50 93 VAL A O 1
ATOM 676 N N . ASP A 1 94 ? -18.199 0.128 7.064 1.00 91.00 94 ASP A N 1
ATOM 677 C CA . ASP A 1 94 ? -19.375 -0.436 6.399 1.00 91.00 94 ASP A CA 1
ATOM 678 C C . ASP A 1 94 ? -19.129 -0.717 4.904 1.00 91.00 94 ASP A C 1
ATOM 680 O O . ASP A 1 94 ? -18.225 -0.165 4.277 1.00 91.00 94 ASP A O 1
ATOM 684 N N . VAL A 1 95 ? -19.969 -1.568 4.308 1.00 95.56 95 VAL A N 1
ATOM 685 C CA . VAL A 1 95 ? -19.822 -2.024 2.914 1.00 95.56 95 VAL A CA 1
ATOM 686 C C . VAL A 1 95 ? -19.839 -0.868 1.907 1.00 95.56 95 VAL A C 1
ATOM 688 O O . VAL A 1 95 ? -19.096 -0.913 0.927 1.00 95.56 95 VAL A O 1
ATOM 691 N N . ILE A 1 96 ? -20.661 0.166 2.126 1.00 95.31 96 ILE A N 1
ATOM 692 C CA . ILE A 1 96 ? -20.790 1.289 1.185 1.00 95.31 96 ILE A CA 1
ATOM 693 C C . ILE A 1 96 ? -19.516 2.130 1.226 1.00 95.31 96 ILE A C 1
ATOM 695 O O . ILE A 1 96 ? -18.949 2.441 0.177 1.00 95.31 96 ILE A O 1
ATOM 699 N N . THR A 1 97 ? -19.035 2.449 2.429 1.00 94.56 97 THR A N 1
ATOM 700 C CA . THR A 1 97 ? -17.777 3.182 2.607 1.00 94.56 97 THR A CA 1
ATOM 701 C C . THR A 1 97 ? -16.594 2.402 2.038 1.00 94.56 97 THR A C 1
ATOM 703 O O . THR A 1 97 ? -15.805 2.961 1.276 1.00 94.56 97 THR A O 1
ATOM 706 N N . ALA A 1 98 ? -16.504 1.099 2.318 1.00 97.19 98 ALA A N 1
ATOM 707 C CA . ALA A 1 98 ? -15.444 0.248 1.787 1.00 97.19 98 ALA A CA 1
ATOM 708 C C . ALA A 1 98 ? -15.446 0.213 0.249 1.00 97.19 98 ALA A C 1
ATOM 710 O O . ALA A 1 98 ? -14.395 0.375 -0.370 1.00 97.19 98 ALA A O 1
ATOM 711 N N . ALA A 1 99 ? -16.616 0.061 -0.378 1.00 98.12 99 ALA A N 1
ATOM 712 C CA . ALA A 1 99 ? -16.738 0.072 -1.834 1.00 98.12 99 ALA A CA 1
ATOM 713 C C . ALA A 1 99 ? -16.320 1.423 -2.440 1.00 98.12 99 ALA A C 1
ATOM 715 O O . ALA A 1 99 ? -15.580 1.452 -3.426 1.00 98.12 99 ALA A O 1
ATOM 716 N N . ALA A 1 100 ? -16.741 2.537 -1.832 1.00 98.00 100 ALA A N 1
ATOM 717 C CA . ALA A 1 100 ? -16.357 3.878 -2.269 1.00 98.00 100 ALA A CA 1
ATOM 718 C C . ALA A 1 100 ? -14.840 4.108 -2.156 1.00 98.00 100 ALA A C 1
ATOM 720 O O . ALA A 1 100 ? -14.232 4.650 -3.079 1.00 98.00 100 ALA A O 1
ATOM 721 N N . TYR A 1 101 ? -14.223 3.656 -1.062 1.00 98.62 101 TYR A N 1
ATOM 722 C CA . TYR A 1 101 ? -12.779 3.762 -0.846 1.00 98.62 101 TYR A CA 1
ATOM 723 C C . TYR A 1 101 ? -12.001 2.934 -1.863 1.00 98.62 101 TYR A C 1
ATOM 725 O O . TYR A 1 101 ? -11.100 3.467 -2.502 1.00 98.62 101 TYR A O 1
ATOM 733 N N . VAL A 1 102 ? -12.373 1.667 -2.075 1.00 98.88 102 VAL A N 1
ATOM 734 C CA . VAL A 1 102 ? -11.699 0.802 -3.056 1.00 98.88 102 VAL A CA 1
ATOM 735 C C . VAL A 1 102 ? -11.792 1.399 -4.462 1.00 98.88 102 VAL A C 1
ATOM 737 O O . VAL A 1 102 ? -10.782 1.475 -5.158 1.00 98.88 102 VAL A O 1
ATOM 740 N N . ALA A 1 103 ? -12.965 1.888 -4.874 1.00 98.81 103 ALA A N 1
ATOM 741 C CA . ALA A 1 103 ? -13.120 2.547 -6.170 1.00 98.81 103 ALA A CA 1
ATOM 742 C C . ALA A 1 103 ? -12.233 3.800 -6.289 1.00 98.81 103 ALA A C 1
ATOM 744 O O . ALA A 1 103 ? -11.510 3.958 -7.274 1.00 98.81 103 ALA A O 1
ATOM 745 N N . ALA A 1 104 ? -12.238 4.660 -5.268 1.00 98.88 104 ALA A N 1
ATOM 746 C CA . ALA A 1 104 ? -11.412 5.862 -5.221 1.00 98.88 104 ALA A CA 1
ATOM 747 C C . ALA A 1 104 ? -9.907 5.551 -5.264 1.00 98.88 104 ALA A C 1
ATOM 749 O O . ALA A 1 104 ? -9.169 6.195 -6.008 1.00 98.88 104 ALA A O 1
ATOM 750 N N . GLN A 1 105 ? -9.458 4.542 -4.517 1.00 98.94 105 GLN A N 1
ATOM 751 C CA . GLN A 1 105 ? -8.069 4.081 -4.495 1.00 98.94 105 GLN A CA 1
ATOM 752 C C . GLN A 1 105 ? -7.636 3.572 -5.875 1.00 98.94 105 GLN A C 1
ATOM 754 O O . GLN A 1 105 ? -6.563 3.940 -6.351 1.00 98.94 105 GLN A O 1
ATOM 759 N N . LEU A 1 106 ? -8.470 2.778 -6.556 1.00 98.94 106 LEU A N 1
ATOM 760 C CA . LEU A 1 106 ? -8.172 2.283 -7.905 1.00 98.94 106 LEU A CA 1
ATOM 761 C C . LEU A 1 106 ? -8.068 3.425 -8.924 1.00 98.94 106 LEU A C 1
ATOM 763 O O . LEU A 1 106 ? -7.115 3.454 -9.704 1.00 98.94 106 LEU A O 1
ATOM 767 N N . ILE A 1 107 ? -8.994 4.391 -8.886 1.00 98.88 107 ILE A N 1
ATOM 768 C CA . ILE A 1 107 ? -8.942 5.592 -9.738 1.00 98.88 107 ILE A CA 1
ATOM 769 C C . ILE A 1 107 ? -7.665 6.387 -9.449 1.00 98.88 107 ILE A C 1
ATOM 771 O O . ILE A 1 107 ? -6.922 6.724 -10.370 1.00 98.88 107 ILE A O 1
ATOM 775 N N . GLY A 1 108 ? -7.377 6.637 -8.169 1.00 98.88 108 GLY A N 1
ATOM 776 C CA . GLY A 1 108 ? -6.173 7.335 -7.732 1.00 98.88 108 GLY A CA 1
ATOM 777 C C . GLY A 1 108 ? -4.905 6.653 -8.237 1.00 98.88 108 GLY A C 1
ATOM 778 O O . GLY A 1 108 ? -4.049 7.311 -8.822 1.00 98.88 108 GLY A O 1
ATOM 779 N N . ALA A 1 109 ? -4.805 5.332 -8.097 1.00 98.81 109 ALA A N 1
ATOM 780 C CA . ALA A 1 109 ? -3.654 4.565 -8.555 1.00 98.81 109 ALA A CA 1
ATOM 781 C C . ALA A 1 109 ? -3.448 4.632 -10.076 1.00 98.81 109 ALA A C 1
ATOM 783 O O . ALA A 1 109 ? -2.316 4.812 -10.530 1.00 98.81 109 ALA A O 1
ATOM 784 N N . VAL A 1 110 ? -4.524 4.530 -10.866 1.00 98.81 110 VAL A N 1
ATOM 785 C CA . VAL A 1 110 ? -4.454 4.700 -12.327 1.00 98.81 110 VAL A CA 1
ATOM 786 C C . VAL A 1 110 ? -3.984 6.112 -12.678 1.00 98.81 110 VAL A C 1
ATOM 788 O O . VAL A 1 110 ? -3.089 6.260 -13.509 1.00 98.81 110 VAL A O 1
ATOM 791 N N . CYS A 1 111 ? -4.513 7.150 -12.024 1.00 98.75 111 CYS A N 1
ATOM 792 C CA . CYS A 1 111 ? -4.055 8.525 -12.229 1.00 98.75 111 CYS A CA 1
ATOM 793 C C . CYS A 1 111 ? -2.574 8.697 -11.854 1.00 98.75 111 CYS A C 1
ATOM 795 O O . CYS A 1 111 ? -1.812 9.266 -12.631 1.00 98.75 111 CYS A O 1
ATOM 797 N N . GLY A 1 112 ? -2.141 8.166 -10.708 1.00 98.44 112 GLY A N 1
ATOM 798 C CA . GLY A 1 112 ? -0.764 8.278 -10.221 1.00 98.44 112 GLY A CA 1
ATOM 799 C C . GLY A 1 112 ? 0.250 7.632 -11.165 1.00 98.44 112 GLY A C 1
ATOM 800 O O . GLY A 1 112 ? 1.224 8.273 -11.556 1.00 98.44 112 GLY A O 1
ATOM 801 N N . ALA A 1 113 ? -0.004 6.394 -11.598 1.00 97.38 113 ALA A N 1
ATOM 802 C CA . ALA A 1 113 ? 0.847 5.708 -12.573 1.00 97.38 113 ALA A CA 1
ATOM 803 C C . ALA A 1 113 ? 0.822 6.396 -13.954 1.00 97.38 113 ALA A C 1
ATOM 805 O O . ALA A 1 113 ? 1.857 6.507 -14.615 1.00 97.38 113 ALA A O 1
ATOM 806 N N . GLY A 1 114 ? -0.335 6.921 -14.367 1.00 97.12 114 GLY A N 1
ATOM 807 C CA . GLY A 1 114 ? -0.478 7.685 -15.609 1.00 97.12 114 GLY A CA 1
ATOM 808 C C . GLY A 1 114 ? 0.322 8.984 -15.600 1.00 97.12 114 GLY A C 1
ATOM 809 O O . GLY A 1 114 ? 0.966 9.313 -16.595 1.00 97.12 114 GLY A O 1
ATOM 810 N N . LEU A 1 115 ? 0.357 9.684 -14.462 1.00 97.25 115 LEU A N 1
ATOM 811 C CA . LEU A 1 115 ? 1.194 10.870 -14.278 1.00 97.25 115 LEU A CA 1
ATOM 812 C C . LEU A 1 115 ? 2.680 10.532 -14.413 1.00 97.25 115 LEU A C 1
ATOM 814 O O . LEU A 1 115 ? 3.389 11.265 -15.095 1.00 97.25 115 LEU A O 1
ATOM 818 N N . VAL A 1 116 ? 3.147 9.408 -13.853 1.00 95.19 116 VAL A N 1
ATOM 819 C CA . VAL A 1 116 ? 4.536 8.950 -14.055 1.00 95.19 116 VAL A CA 1
ATOM 820 C C . VAL A 1 116 ? 4.817 8.738 -15.541 1.00 95.19 116 VAL A C 1
ATOM 822 O O . VAL A 1 116 ? 5.808 9.260 -16.053 1.00 95.19 116 VAL A O 1
ATOM 825 N N . LYS A 1 117 ? 3.931 8.034 -16.255 1.00 93.12 117 LYS A N 1
ATOM 826 C CA . LYS A 1 117 ? 4.062 7.817 -17.704 1.00 93.12 117 LYS A CA 1
ATOM 827 C C . LYS A 1 117 ? 4.104 9.134 -18.489 1.00 93.12 117 LYS A C 1
ATOM 829 O O . LYS A 1 117 ? 4.861 9.246 -19.446 1.00 93.12 117 LYS A O 1
ATOM 834 N N . ALA A 1 118 ? 3.316 10.129 -18.084 1.00 94.38 118 ALA A N 1
ATOM 835 C CA . ALA A 1 118 ? 3.245 11.425 -18.754 1.00 94.38 118 ALA A CA 1
ATOM 836 C C . ALA A 1 118 ? 4.512 12.280 -18.569 1.00 94.38 118 ALA A C 1
ATOM 838 O O . ALA A 1 118 ? 4.878 13.014 -19.483 1.00 94.38 118 ALA A O 1
ATOM 839 N N . ILE A 1 119 ? 5.175 12.198 -17.408 1.00 93.06 119 ILE A N 1
ATOM 840 C CA . ILE A 1 119 ? 6.352 13.033 -17.101 1.00 93.06 119 ILE A CA 1
ATOM 841 C C . ILE A 1 119 ? 7.695 12.344 -17.369 1.00 93.06 119 ILE A C 1
ATOM 843 O O . ILE A 1 119 ? 8.733 13.004 -17.347 1.00 93.06 119 ILE A O 1
ATOM 847 N N . THR A 1 120 ? 7.702 11.028 -17.589 1.00 88.19 120 THR A N 1
ATOM 848 C CA . THR A 1 120 ? 8.923 10.263 -17.875 1.00 88.19 120 THR A CA 1
ATOM 849 C C . THR A 1 120 ? 9.073 10.002 -19.378 1.00 88.19 120 THR A C 1
ATOM 851 O O . THR A 1 120 ? 8.078 9.743 -20.059 1.00 88.19 120 THR A O 1
ATOM 854 N N . PRO A 1 121 ? 10.301 10.044 -19.932 1.00 86.06 121 PRO A N 1
ATOM 855 C CA . PRO A 1 121 ? 10.560 9.646 -21.315 1.00 86.06 121 PRO A CA 1
ATOM 856 C C . PRO A 1 121 ? 10.097 8.217 -21.618 1.00 86.06 12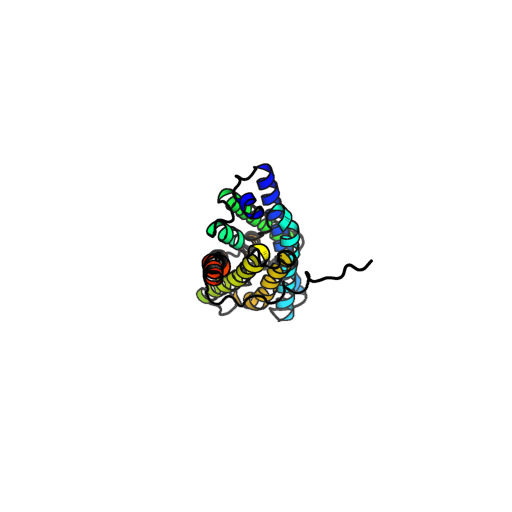1 PRO A C 1
ATOM 858 O O . PRO A 1 121 ? 10.203 7.338 -20.766 1.00 86.06 121 PRO A O 1
ATOM 861 N N . ALA A 1 122 ? 9.674 7.959 -22.861 1.00 83.56 122 ALA A N 1
ATOM 862 C CA . ALA A 1 122 ? 9.179 6.645 -23.293 1.00 83.56 122 ALA A CA 1
ATOM 863 C C . ALA A 1 122 ? 10.185 5.499 -23.083 1.00 83.56 122 ALA A C 1
ATOM 865 O O . ALA A 1 122 ? 9.787 4.374 -22.799 1.00 83.56 122 ALA A O 1
ATOM 866 N N . SER A 1 123 ? 11.489 5.789 -23.136 1.00 77.25 123 SER A N 1
ATOM 867 C CA . SER A 1 123 ? 12.555 4.827 -22.818 1.00 77.25 123 SER A CA 1
ATOM 868 C C . SER A 1 123 ? 12.544 4.338 -21.364 1.00 77.25 123 SER A C 1
ATOM 870 O O . SER A 1 123 ? 13.272 3.410 -21.031 1.00 77.25 123 SER A O 1
ATOM 872 N N . ARG A 1 124 ? 11.738 4.956 -20.494 1.00 72.88 124 ARG A N 1
ATOM 873 C CA . ARG A 1 124 ? 11.600 4.635 -19.064 1.00 72.88 124 ARG A CA 1
ATOM 874 C C . ARG A 1 124 ? 10.241 4.019 -18.736 1.00 72.88 124 ARG A C 1
ATOM 876 O O . ARG A 1 124 ? 9.904 3.849 -17.567 1.00 72.88 124 ARG A O 1
ATOM 883 N N . HIS A 1 125 ? 9.437 3.718 -19.758 1.00 74.81 125 HIS A N 1
ATOM 884 C CA . HIS A 1 125 ? 8.114 3.116 -19.590 1.00 74.81 125 HIS A CA 1
ATOM 885 C C . HIS A 1 125 ? 8.164 1.594 -19.475 1.00 74.81 125 HIS A C 1
ATOM 887 O O . HIS A 1 125 ? 7.109 0.986 -19.298 1.00 74.81 125 HIS A O 1
ATOM 893 N N . ASP A 1 126 ? 9.351 0.980 -19.539 1.00 66.44 126 ASP A N 1
ATOM 894 C CA . ASP A 1 126 ? 9.486 -0.464 -19.371 1.00 66.44 126 ASP A CA 1
ATOM 895 C C . ASP A 1 126 ? 8.935 -0.886 -18.006 1.00 66.44 126 ASP A C 1
ATOM 897 O O . ASP A 1 126 ? 9.440 -0.532 -16.937 1.00 66.44 126 ASP A O 1
ATOM 901 N N . ALA A 1 127 ? 7.803 -1.583 -18.089 1.00 73.62 127 ALA A N 1
ATOM 902 C CA . ALA A 1 127 ? 6.932 -2.037 -17.017 1.00 73.62 127 ALA A CA 1
ATOM 903 C C . ALA A 1 127 ? 6.422 -0.984 -16.011 1.00 73.62 127 ALA A C 1
ATOM 905 O O . ALA A 1 127 ? 5.561 -1.358 -15.232 1.00 73.62 127 ALA A O 1
ATOM 906 N N . LEU A 1 128 ? 6.878 0.282 -15.977 1.00 80.50 128 LEU A N 1
ATOM 907 C CA . LEU A 1 128 ? 6.471 1.326 -14.998 1.00 80.50 128 LEU A CA 1
ATOM 908 C C . LEU A 1 128 ? 6.265 0.776 -13.568 1.00 80.50 128 LEU A C 1
ATOM 910 O O . LEU A 1 128 ? 5.256 1.039 -12.917 1.00 80.50 128 LEU A O 1
ATOM 914 N N . GLY A 1 129 ? 7.183 -0.067 -13.092 1.00 84.56 129 GLY A N 1
ATOM 915 C CA . GLY A 1 129 ? 7.071 -0.694 -11.772 1.00 84.56 129 GLY A CA 1
ATOM 916 C C . GLY A 1 129 ? 5.842 -1.590 -11.566 1.00 84.56 129 GLY A C 1
ATOM 917 O O . GLY A 1 129 ? 5.422 -1.771 -10.421 1.00 84.56 129 GLY A O 1
ATOM 918 N N . ALA A 1 130 ? 5.259 -2.132 -12.637 1.00 93.62 130 ALA A N 1
ATOM 919 C CA . ALA A 1 130 ? 4.291 -3.216 -12.590 1.00 93.62 130 ALA A CA 1
ATOM 920 C C . ALA A 1 130 ? 4.933 -4.442 -11.942 1.00 93.62 130 ALA A C 1
ATOM 922 O O . ALA A 1 130 ? 6.092 -4.777 -12.198 1.00 93.62 130 ALA A O 1
ATOM 923 N N . HIS A 1 131 ? 4.175 -5.094 -11.071 1.00 96.81 131 HIS A N 1
ATOM 924 C CA . HIS A 1 131 ? 4.689 -6.224 -10.324 1.00 96.81 131 HIS A CA 1
ATOM 925 C C . HIS A 1 131 ? 4.711 -7.488 -11.175 1.00 96.81 131 HIS A C 1
ATOM 927 O O . HIS A 1 131 ? 3.760 -7.793 -11.894 1.00 96.81 131 HIS A O 1
ATOM 933 N N . THR A 1 132 ? 5.810 -8.220 -11.049 1.00 95.94 132 THR A N 1
ATOM 934 C CA . THR A 1 132 ? 6.032 -9.539 -11.638 1.00 95.94 132 THR A CA 1
ATOM 935 C C . THR A 1 132 ? 6.771 -10.405 -10.620 1.00 95.94 132 THR A C 1
ATOM 937 O O . THR A 1 132 ? 7.300 -9.901 -9.625 1.00 95.94 132 THR A O 1
ATOM 940 N N . LEU A 1 133 ? 6.780 -11.721 -10.830 1.00 97.81 133 LEU A N 1
ATOM 941 C CA . LEU A 1 133 ? 7.581 -12.618 -10.001 1.00 97.81 133 LEU A CA 1
ATOM 942 C C . LEU A 1 133 ? 9.065 -12.436 -10.328 1.00 97.81 133 LEU A C 1
ATOM 944 O O . LEU A 1 133 ? 9.450 -12.369 -11.496 1.00 97.81 133 LEU A O 1
ATOM 948 N N . GLY A 1 134 ? 9.893 -12.382 -9.288 1.00 95.44 134 GLY A N 1
ATOM 949 C CA . GLY A 1 134 ? 11.342 -12.373 -9.425 1.00 95.44 134 GLY A CA 1
ATOM 950 C C . GLY A 1 134 ? 11.861 -13.647 -10.094 1.00 95.44 134 GLY A C 1
ATOM 951 O O . GLY A 1 134 ? 11.204 -14.692 -10.106 1.00 95.44 134 GLY A O 1
ATOM 952 N N . ALA A 1 135 ? 13.074 -13.579 -10.642 1.00 94.38 135 ALA A N 1
ATOM 953 C CA . ALA A 1 135 ? 13.690 -14.720 -11.311 1.00 94.38 135 ALA A CA 1
ATOM 954 C C . ALA A 1 135 ? 13.788 -15.934 -10.366 1.00 94.38 135 ALA A C 1
ATOM 956 O O . ALA A 1 135 ? 14.369 -15.853 -9.286 1.00 94.38 135 ALA A O 1
ATOM 957 N N . GLY A 1 136 ? 13.214 -17.068 -10.781 1.00 96.50 136 GLY A N 1
ATOM 958 C CA . GLY A 1 136 ? 13.197 -18.306 -9.993 1.00 96.50 136 GLY A CA 1
ATOM 959 C C . GLY A 1 136 ? 12.142 -18.362 -8.881 1.00 96.50 136 GLY A C 1
ATOM 960 O O . GLY A 1 136 ? 12.056 -19.379 -8.193 1.00 96.50 136 GLY A O 1
ATOM 961 N N . VAL A 1 137 ? 11.318 -17.323 -8.712 1.00 98.19 137 VAL A N 1
ATOM 962 C CA . VAL A 1 137 ? 10.223 -17.314 -7.734 1.00 98.19 137 VAL A CA 1
ATOM 963 C C . VAL A 1 137 ? 8.991 -17.985 -8.336 1.00 98.19 137 VAL A C 1
ATOM 965 O O . VAL A 1 137 ? 8.447 -17.547 -9.347 1.00 98.19 137 VAL A O 1
ATOM 968 N N . SER A 1 138 ? 8.530 -19.061 -7.703 1.00 98.44 138 SER A N 1
ATOM 969 C CA . SER A 1 138 ? 7.291 -19.740 -8.090 1.00 98.44 138 SER A CA 1
ATOM 970 C C . SER A 1 138 ? 6.045 -18.944 -7.687 1.00 98.44 138 SER A C 1
ATOM 972 O O . SER A 1 138 ? 6.065 -18.142 -6.754 1.00 98.44 138 SER A O 1
ATOM 974 N N . VAL A 1 139 ? 4.911 -19.242 -8.326 1.00 98.56 139 VAL A N 1
ATOM 975 C CA . VAL A 1 139 ? 3.599 -18.659 -7.988 1.00 98.56 139 VAL A CA 1
ATOM 976 C C . VAL A 1 139 ? 3.263 -18.828 -6.502 1.00 98.56 139 VAL A C 1
ATOM 978 O O . VAL A 1 139 ? 2.837 -17.875 -5.855 1.00 98.56 139 VAL A O 1
ATOM 981 N N . GLY A 1 140 ? 3.495 -20.018 -5.936 1.00 98.56 140 GLY A N 1
ATOM 982 C CA . GLY A 1 140 ? 3.225 -20.289 -4.521 1.00 98.56 140 GLY A CA 1
ATOM 983 C C . GLY A 1 140 ? 4.094 -19.452 -3.579 1.00 98.56 140 GLY A C 1
ATOM 984 O O . GLY A 1 140 ? 3.587 -18.911 -2.598 1.00 98.56 140 GLY A O 1
ATOM 985 N N . GLN A 1 141 ? 5.381 -19.284 -3.907 1.00 98.75 141 GLN A N 1
ATOM 986 C CA . GLN A 1 141 ? 6.276 -18.392 -3.163 1.00 98.75 141 GLN A CA 1
ATOM 987 C C . GLN A 1 141 ? 5.832 -16.931 -3.278 1.00 98.75 141 GLN A C 1
ATOM 989 O O . GLN A 1 141 ? 5.860 -16.219 -2.276 1.00 98.75 141 GLN A O 1
ATOM 994 N N . GLY A 1 142 ? 5.372 -16.494 -4.453 1.00 98.69 142 GLY A N 1
ATOM 995 C CA . GLY A 1 142 ? 4.847 -15.143 -4.649 1.00 98.69 142 GLY A CA 1
ATOM 996 C C . GLY A 1 142 ? 3.602 -14.857 -3.806 1.00 98.69 142 GLY A C 1
ATOM 997 O O . GLY A 1 142 ? 3.554 -13.849 -3.104 1.00 98.69 142 GLY A O 1
ATOM 998 N N . VAL A 1 143 ? 2.631 -15.777 -3.796 1.00 98.81 143 VAL A N 1
ATOM 999 C CA . VAL A 1 143 ? 1.429 -15.662 -2.948 1.00 98.81 143 VAL A CA 1
ATOM 1000 C C . VAL A 1 143 ? 1.798 -15.612 -1.470 1.00 98.81 143 VAL A C 1
ATOM 1002 O O . VAL A 1 143 ? 1.333 -14.722 -0.761 1.00 98.81 143 VAL A O 1
ATOM 1005 N N . LEU A 1 144 ? 2.651 -16.529 -1.002 1.00 98.81 144 LEU A N 1
ATOM 1006 C CA . LEU A 1 144 ? 3.079 -16.553 0.397 1.00 98.81 144 LEU A CA 1
ATOM 1007 C C . LEU A 1 144 ? 3.829 -15.274 0.788 1.00 98.81 144 LEU A C 1
ATOM 1009 O O . LEU A 1 144 ? 3.616 -14.753 1.881 1.00 98.81 144 LEU A O 1
ATOM 1013 N N . THR A 1 145 ? 4.664 -14.751 -0.111 1.00 98.88 145 THR A N 1
ATOM 1014 C CA . THR A 1 145 ? 5.378 -13.487 0.096 1.00 98.88 145 THR A CA 1
ATOM 1015 C C . THR A 1 145 ? 4.383 -12.353 0.322 1.00 98.88 145 THR A C 1
ATOM 1017 O O . THR A 1 145 ? 4.420 -11.719 1.372 1.00 98.88 145 THR A O 1
ATOM 1020 N N . GLU A 1 146 ? 3.428 -12.144 -0.587 1.00 98.81 146 GLU A N 1
ATOM 1021 C CA . GLU A 1 146 ? 2.448 -11.056 -0.453 1.00 98.81 146 GLU A CA 1
ATOM 1022 C C . GLU A 1 146 ? 1.525 -11.204 0.766 1.00 98.81 146 GLU A C 1
ATOM 1024 O O . GLU A 1 146 ? 1.130 -10.192 1.348 1.00 98.81 14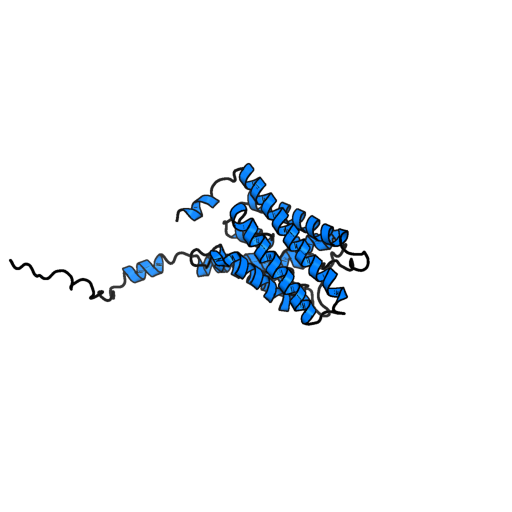6 GLU A O 1
ATOM 1029 N N . ILE A 1 147 ? 1.226 -12.436 1.198 1.00 98.88 147 ILE A N 1
ATOM 1030 C CA . ILE A 1 147 ? 0.517 -12.693 2.463 1.00 98.88 147 ILE A CA 1
ATOM 1031 C C . ILE A 1 147 ? 1.324 -12.159 3.648 1.00 98.88 147 ILE A C 1
ATOM 1033 O O . ILE A 1 147 ? 0.771 -11.448 4.486 1.00 98.88 147 ILE A O 1
ATOM 1037 N N . ILE A 1 148 ? 2.615 -12.489 3.729 1.00 98.88 148 ILE A N 1
ATOM 1038 C CA . ILE A 1 148 ? 3.468 -12.119 4.868 1.00 98.88 148 ILE A CA 1
ATOM 1039 C C . ILE A 1 148 ? 3.703 -10.606 4.910 1.00 98.88 148 ILE A C 1
ATOM 1041 O O . ILE A 1 148 ? 3.510 -10.003 5.965 1.00 98.88 148 ILE A O 1
ATOM 1045 N N . LEU A 1 149 ? 4.058 -9.991 3.777 1.00 98.88 149 LEU A N 1
ATOM 1046 C CA . LEU A 1 149 ? 4.295 -8.542 3.705 1.00 98.88 149 LEU A CA 1
ATOM 1047 C C . LEU A 1 149 ? 3.020 -7.771 4.080 1.00 98.88 149 LEU A C 1
ATOM 1049 O O . LEU A 1 149 ? 3.007 -6.919 4.963 1.00 98.88 149 LEU A O 1
ATOM 1053 N N . SER A 1 150 ? 1.880 -8.144 3.491 1.00 98.88 150 SER A N 1
ATOM 1054 C CA . SER A 1 150 ? 0.612 -7.463 3.788 1.00 98.88 150 SER A CA 1
ATOM 1055 C C . SER A 1 150 ? 0.152 -7.682 5.227 1.00 98.88 150 SER A C 1
ATOM 1057 O O . SER A 1 150 ? -0.472 -6.796 5.811 1.00 98.88 150 SER A O 1
ATOM 1059 N N . ALA A 1 151 ? 0.473 -8.834 5.824 1.00 98.88 151 ALA A N 1
ATOM 1060 C CA . ALA A 1 151 ? 0.232 -9.069 7.239 1.00 98.88 151 ALA A CA 1
ATOM 1061 C C . ALA A 1 151 ? 1.081 -8.142 8.126 1.00 98.88 151 ALA A C 1
ATOM 1063 O O . ALA A 1 151 ? 0.556 -7.626 9.110 1.00 98.88 151 ALA A O 1
ATOM 1064 N N . LEU A 1 152 ? 2.349 -7.871 7.793 1.00 98.88 152 LEU A N 1
ATOM 1065 C CA . LEU A 1 152 ? 3.161 -6.913 8.553 1.00 98.88 152 LEU A CA 1
ATOM 1066 C C . LEU A 1 152 ? 2.604 -5.487 8.440 1.00 98.88 152 LEU A C 1
ATOM 1068 O O . LEU A 1 152 ? 2.420 -4.819 9.464 1.00 98.88 152 LEU A O 1
ATOM 1072 N N . LEU A 1 153 ? 2.262 -5.051 7.225 1.00 98.81 153 LEU A N 1
ATOM 1073 C CA . LEU A 1 153 ? 1.623 -3.755 6.996 1.00 98.81 153 LEU A CA 1
ATOM 1074 C C . LEU A 1 153 ? 0.339 -3.598 7.822 1.00 98.81 153 LEU A C 1
ATOM 1076 O O . LEU A 1 153 ? 0.179 -2.629 8.568 1.00 98.81 153 LEU A O 1
ATOM 1080 N N . VAL A 1 154 ? -0.591 -4.551 7.720 1.00 98.81 154 VAL A N 1
ATOM 1081 C CA . VAL A 1 154 ? -1.879 -4.446 8.421 1.00 98.81 154 VAL A CA 1
ATOM 1082 C C . VAL A 1 154 ? -1.729 -4.665 9.926 1.00 98.81 154 VAL A C 1
ATOM 1084 O O . VAL A 1 154 ? -2.454 -4.041 10.699 1.00 98.81 154 VAL A O 1
ATOM 1087 N N . TYR A 1 155 ? -0.737 -5.434 10.378 1.00 98.62 155 TYR A N 1
ATOM 1088 C CA . TYR A 1 155 ? -0.368 -5.467 11.792 1.00 98.62 155 TYR A CA 1
ATOM 1089 C C . TYR A 1 155 ? 0.031 -4.075 12.299 1.00 98.62 155 TYR A C 1
ATOM 1091 O O . TYR A 1 155 ? -0.470 -3.649 13.338 1.00 98.62 155 TYR A O 1
ATOM 1099 N N . ALA A 1 156 ? 0.869 -3.337 11.560 1.00 98.62 156 ALA A N 1
ATOM 1100 C CA . ALA A 1 156 ? 1.250 -1.970 11.924 1.00 98.62 156 ALA A CA 1
ATOM 1101 C C . ALA A 1 156 ? 0.040 -1.020 11.941 1.00 98.62 156 ALA A C 1
ATOM 1103 O O . ALA A 1 156 ? -0.098 -0.223 12.873 1.00 98.62 156 ALA A O 1
ATOM 1104 N N . VAL A 1 157 ? -0.876 -1.146 10.970 1.00 98.50 157 VAL A N 1
ATOM 1105 C CA . VAL A 1 157 ? -2.147 -0.399 10.953 1.00 98.50 157 VAL A CA 1
ATOM 1106 C C . VAL A 1 157 ? -2.954 -0.676 12.221 1.00 98.50 157 VAL A C 1
ATOM 1108 O O . VAL A 1 157 ? -3.359 0.261 12.911 1.00 98.50 157 VAL A O 1
ATOM 1111 N N . PHE A 1 158 ? -3.174 -1.946 12.559 1.00 97.75 158 PHE A N 1
ATOM 1112 C CA . PHE A 1 158 ? -3.998 -2.305 13.710 1.00 97.75 158 PHE A CA 1
ATOM 1113 C C . PHE A 1 158 ? -3.339 -1.907 15.030 1.00 97.75 158 PHE A C 1
ATOM 1115 O O . PHE A 1 158 ? -3.989 -1.299 15.878 1.00 97.75 158 PHE A O 1
ATOM 1122 N N . ALA A 1 159 ? -2.045 -2.174 15.181 1.00 97.19 159 ALA A N 1
ATOM 1123 C CA . ALA A 1 159 ? -1.316 -1.880 16.405 1.00 97.19 159 ALA A CA 1
ATOM 1124 C C . ALA A 1 159 ? -1.152 -0.384 16.682 1.00 97.19 159 ALA A C 1
ATOM 1126 O O . ALA A 1 159 ? -1.103 0.010 17.845 1.00 97.19 159 ALA A O 1
ATOM 1127 N N . ALA A 1 160 ? -1.047 0.449 15.643 1.00 96.56 160 ALA A N 1
ATOM 1128 C CA . ALA A 1 160 ? -0.815 1.877 15.821 1.00 96.56 160 ALA A CA 1
ATOM 1129 C C . ALA A 1 160 ? -2.086 2.726 15.702 1.00 96.56 160 ALA A C 1
ATOM 1131 O O . ALA A 1 160 ? -2.254 3.656 16.487 1.00 96.56 160 ALA A O 1
ATOM 1132 N N . ALA A 1 161 ? -2.962 2.435 14.735 1.00 93.81 161 ALA A N 1
ATOM 1133 C CA . ALA A 1 161 ? -4.118 3.277 14.415 1.00 93.81 161 ALA A CA 1
ATOM 1134 C C . ALA A 1 161 ? -5.446 2.757 14.984 1.00 93.81 161 ALA A C 1
ATOM 1136 O O . ALA A 1 161 ? -6.345 3.557 15.243 1.00 93.81 161 ALA A O 1
ATOM 1137 N N . VAL A 1 162 ? -5.591 1.437 15.157 1.00 94.44 162 VAL A N 1
ATOM 1138 C CA . VAL A 1 162 ? -6.855 0.818 15.599 1.00 94.44 162 VAL A CA 1
ATOM 1139 C C . VAL A 1 162 ? -6.859 0.538 17.101 1.00 94.44 162 VAL A C 1
ATOM 1141 O O . VAL A 1 162 ? -7.865 0.803 17.760 1.00 94.44 162 VAL A O 1
ATOM 1144 N N . ASP A 1 163 ? -5.765 0.007 17.656 1.00 94.19 163 ASP A N 1
ATOM 1145 C CA . ASP A 1 163 ? -5.665 -0.291 19.086 1.00 94.19 163 ASP A CA 1
ATOM 1146 C C . ASP A 1 163 ? -5.682 1.007 19.914 1.00 94.19 163 ASP A C 1
ATOM 1148 O O . ASP A 1 163 ? -4.794 1.847 19.754 1.00 94.19 163 ASP A O 1
ATOM 1152 N N . PRO A 1 164 ? -6.635 1.184 20.852 1.00 90.56 164 PRO A N 1
ATOM 1153 C CA . PRO A 1 164 ? -6.654 2.337 21.753 1.00 90.56 164 PRO A CA 1
ATOM 1154 C C . PRO A 1 164 ? -5.406 2.485 22.638 1.00 90.56 164 PRO A C 1
ATOM 1156 O O . PRO A 1 164 ? -5.181 3.562 23.189 1.00 90.56 164 PRO A O 1
ATOM 1159 N N . LYS A 1 165 ? -4.630 1.411 22.827 1.00 91.00 165 LYS A N 1
ATOM 1160 C CA . LYS A 1 165 ? -3.342 1.404 23.542 1.00 91.00 165 LYS A CA 1
ATOM 1161 C C . LYS A 1 165 ? -2.164 1.735 22.618 1.00 91.00 165 LYS A C 1
ATOM 1163 O O . LYS A 1 165 ? -1.049 1.918 23.104 1.00 91.00 165 LYS A O 1
ATOM 1168 N N . GLY A 1 166 ? -2.400 1.761 21.309 1.00 92.50 166 GLY A N 1
ATOM 1169 C CA . GLY A 1 166 ? -1.407 2.023 20.281 1.00 92.50 166 GLY A CA 1
ATOM 1170 C C . GLY A 1 166 ? -0.947 3.484 20.244 1.00 92.50 166 GLY A C 1
ATOM 1171 O O . GLY A 1 166 ? -1.673 4.393 20.661 1.00 92.50 166 GLY A O 1
ATOM 1172 N N . PRO A 1 167 ? 0.260 3.757 19.721 1.00 95.19 167 PRO A N 1
ATOM 1173 C CA . PRO A 1 167 ? 0.779 5.113 19.577 1.00 95.19 167 PRO A CA 1
ATOM 1174 C C . PRO A 1 167 ? 0.164 5.818 18.354 1.00 95.19 167 PRO A C 1
ATOM 1176 O O . PRO A 1 167 ? 0.850 6.059 17.364 1.00 95.19 167 PRO A O 1
ATOM 1179 N N . ALA A 1 168 ? -1.116 6.196 18.423 1.00 93.06 168 ALA A N 1
ATOM 1180 C CA . ALA A 1 168 ? -1.858 6.771 17.288 1.00 93.06 168 ALA A CA 1
ATOM 1181 C C . ALA A 1 168 ? -1.181 7.992 16.629 1.00 93.06 168 ALA A C 1
ATOM 1183 O O . ALA A 1 168 ? -1.253 8.166 15.416 1.00 93.06 168 ALA A O 1
ATOM 1184 N N . HIS A 1 169 ? -0.458 8.805 17.404 1.00 92.19 169 HIS A N 1
ATOM 1185 C CA . HIS A 1 169 ? 0.309 9.953 16.903 1.00 92.19 169 HIS A CA 1
ATOM 1186 C C . HIS A 1 169 ? 1.502 9.569 16.003 1.00 92.19 169 HIS A C 1
ATOM 1188 O O . HIS A 1 169 ? 1.990 10.410 15.254 1.00 92.19 169 HIS A O 1
ATOM 1194 N N . LEU A 1 170 ? 1.960 8.313 16.053 1.00 96.75 170 LEU A N 1
ATOM 1195 C CA . LEU A 1 170 ? 3.008 7.753 15.189 1.00 96.75 170 LEU A CA 1
ATOM 1196 C C . LEU A 1 170 ? 2.453 6.796 14.128 1.00 96.75 170 LEU A C 1
ATOM 1198 O O . LEU A 1 170 ? 3.236 6.185 13.403 1.00 96.75 170 LEU A O 1
ATOM 1202 N N . ALA A 1 171 ? 1.130 6.640 14.016 1.00 96.88 171 ALA A N 1
ATOM 1203 C CA . ALA A 1 171 ? 0.536 5.612 13.168 1.00 96.88 171 ALA A CA 1
ATOM 1204 C C . ALA A 1 171 ? 0.985 5.705 11.705 1.00 96.88 171 ALA A C 1
ATOM 1206 O O . ALA A 1 171 ? 1.458 4.713 11.158 1.00 96.88 171 ALA A O 1
ATOM 1207 N N . SER A 1 172 ? 0.927 6.890 11.091 1.00 98.06 172 SER A N 1
ATOM 1208 C CA . SER A 1 172 ? 1.365 7.071 9.699 1.00 98.06 172 SER A CA 1
ATOM 1209 C C . SER A 1 172 ? 2.841 6.714 9.495 1.00 98.06 172 SER A C 1
ATOM 1211 O O . SER A 1 172 ? 3.183 6.091 8.495 1.00 98.06 172 SER A O 1
ATOM 1213 N N . VAL A 1 173 ? 3.702 7.053 10.461 1.00 98.50 173 VAL A N 1
ATOM 1214 C CA . VAL A 1 173 ? 5.140 6.749 10.439 1.00 98.50 173 VAL A CA 1
ATOM 1215 C C . VAL A 1 173 ? 5.381 5.243 10.523 1.00 98.50 173 VAL A C 1
ATOM 1217 O O . VAL A 1 173 ? 6.124 4.700 9.709 1.00 98.50 173 VAL A O 1
ATOM 1220 N N . LEU A 1 174 ? 4.731 4.554 11.465 1.00 98.44 174 LEU A N 1
ATOM 1221 C CA . LEU A 1 174 ? 4.873 3.104 11.633 1.00 98.44 174 LEU A CA 1
ATOM 1222 C C . LEU A 1 174 ? 4.333 2.333 10.422 1.00 98.44 174 LEU A C 1
ATOM 1224 O O . LEU A 1 174 ? 4.969 1.386 9.963 1.00 98.44 174 LEU A O 1
ATOM 1228 N N . ILE A 1 175 ? 3.205 2.777 9.864 1.00 98.75 175 ILE A N 1
ATOM 1229 C CA . ILE A 1 175 ? 2.613 2.204 8.650 1.00 98.75 175 ILE A CA 1
ATOM 1230 C C . ILE A 1 175 ? 3.560 2.398 7.457 1.00 98.75 175 ILE A C 1
ATOM 1232 O O . ILE A 1 175 ? 3.891 1.430 6.776 1.00 98.75 175 ILE A O 1
ATOM 1236 N N . GLY A 1 176 ? 4.068 3.609 7.220 1.00 98.69 176 GLY A N 1
ATOM 1237 C CA . GLY A 1 176 ? 5.001 3.845 6.116 1.00 98.69 176 GLY A CA 1
ATOM 1238 C C . GLY A 1 176 ? 6.332 3.104 6.271 1.00 98.69 176 GLY A C 1
ATOM 1239 O O . GLY A 1 176 ? 6.838 2.540 5.301 1.00 98.69 176 GLY A O 1
ATOM 1240 N N . PHE A 1 177 ? 6.885 3.019 7.484 1.00 98.69 177 PHE A N 1
ATOM 1241 C CA . PHE A 1 177 ? 8.104 2.241 7.711 1.00 98.69 177 PHE A CA 1
ATOM 1242 C C . PHE A 1 177 ? 7.903 0.734 7.578 1.00 98.69 177 PHE A C 1
ATOM 1244 O O . PHE A 1 177 ? 8.830 0.076 7.113 1.00 98.69 177 PHE A O 1
ATOM 1251 N N . SER A 1 178 ? 6.721 0.193 7.896 1.00 98.75 178 SER A N 1
ATOM 1252 C CA . SER A 1 178 ? 6.418 -1.214 7.597 1.00 98.75 178 SER A CA 1
ATOM 1253 C C . SER A 1 178 ? 6.539 -1.499 6.095 1.00 98.75 178 SER A C 1
ATOM 1255 O O . SER A 1 178 ? 7.254 -2.413 5.697 1.00 98.75 178 SER A O 1
ATOM 1257 N N . VAL A 1 179 ? 5.997 -0.613 5.252 1.00 98.75 179 VAL A N 1
ATOM 1258 C CA . VAL A 1 179 ? 6.131 -0.721 3.794 1.00 98.75 179 VAL A CA 1
ATOM 1259 C C . VAL A 1 179 ? 7.580 -0.586 3.341 1.00 98.75 179 VAL A C 1
ATOM 1261 O O . VAL A 1 179 ? 8.004 -1.338 2.469 1.00 98.75 179 VAL A O 1
ATOM 1264 N N . LEU A 1 180 ? 8.363 0.330 3.919 1.00 98.56 180 LEU A N 1
ATOM 1265 C CA . LEU A 1 180 ? 9.788 0.458 3.593 1.00 98.56 180 LEU A CA 1
ATOM 1266 C C . LEU A 1 180 ? 10.531 -0.859 3.834 1.00 98.56 180 LEU A C 1
ATOM 1268 O O . LEU A 1 180 ? 11.226 -1.335 2.935 1.00 98.56 180 LEU A O 1
ATOM 1272 N N . VAL A 1 181 ? 10.395 -1.448 5.026 1.00 98.31 181 VAL A N 1
ATOM 1273 C CA . VAL A 1 181 ? 11.118 -2.685 5.362 1.00 98.31 181 VAL A CA 1
ATOM 1274 C C . VAL A 1 181 ? 10.615 -3.872 4.544 1.00 98.31 181 VAL A C 1
ATOM 1276 O O . VAL A 1 181 ? 11.430 -4.677 4.095 1.00 98.31 181 VAL A O 1
ATOM 1279 N N . ASP A 1 182 ? 9.315 -3.926 4.250 1.00 98.69 182 ASP A N 1
ATOM 1280 C CA . ASP A 1 182 ? 8.749 -4.931 3.352 1.00 98.69 182 ASP A CA 1
ATOM 1281 C C . ASP A 1 182 ? 9.307 -4.808 1.933 1.00 98.69 182 ASP A C 1
ATOM 1283 O O . ASP A 1 182 ? 9.559 -5.823 1.293 1.00 98.69 182 ASP A O 1
ATOM 1287 N N . HIS A 1 183 ? 9.585 -3.597 1.439 1.00 98.38 183 HIS A N 1
ATOM 1288 C CA . HIS A 1 183 ? 10.222 -3.425 0.130 1.00 98.38 183 HIS A CA 1
ATOM 1289 C C . HIS A 1 183 ? 11.647 -3.986 0.086 1.00 98.38 183 HIS A C 1
ATOM 1291 O O . HIS A 1 183 ? 12.048 -4.519 -0.948 1.00 98.38 183 HIS A O 1
ATOM 1297 N N . ILE A 1 184 ? 12.402 -3.925 1.188 1.00 97.69 184 ILE A N 1
ATOM 1298 C CA . ILE A 1 184 ? 13.761 -4.493 1.242 1.00 97.69 184 ILE A CA 1
ATOM 1299 C C . ILE A 1 184 ? 13.729 -6.002 0.960 1.00 97.69 184 ILE A C 1
ATOM 1301 O O . ILE A 1 184 ? 14.620 -6.526 0.293 1.00 97.69 184 ILE A O 1
ATOM 1305 N N . VAL A 1 185 ? 12.685 -6.689 1.431 1.00 97.50 185 VAL A N 1
ATOM 1306 C CA . VAL A 1 185 ? 12.518 -8.140 1.273 1.00 97.50 185 VAL A CA 1
ATOM 1307 C C . VAL A 1 185 ? 11.743 -8.497 0.005 1.00 97.50 185 VAL A C 1
ATOM 1309 O O . VAL A 1 185 ? 12.128 -9.398 -0.735 1.00 97.50 185 VAL A O 1
ATOM 1312 N N . GLY A 1 186 ? 10.630 -7.814 -0.245 1.00 98.00 186 GLY A N 1
ATOM 1313 C CA . GLY A 1 186 ? 9.651 -8.180 -1.260 1.00 98.00 186 GLY A CA 1
ATOM 1314 C C . GLY A 1 186 ? 10.014 -7.746 -2.674 1.00 98.00 186 GLY A C 1
ATOM 1315 O O . GLY A 1 186 ? 9.586 -8.401 -3.624 1.00 98.00 186 GLY A O 1
ATOM 1316 N N . VAL A 1 187 ? 10.804 -6.677 -2.850 1.00 97.12 187 VAL A N 1
ATOM 1317 C CA . VAL A 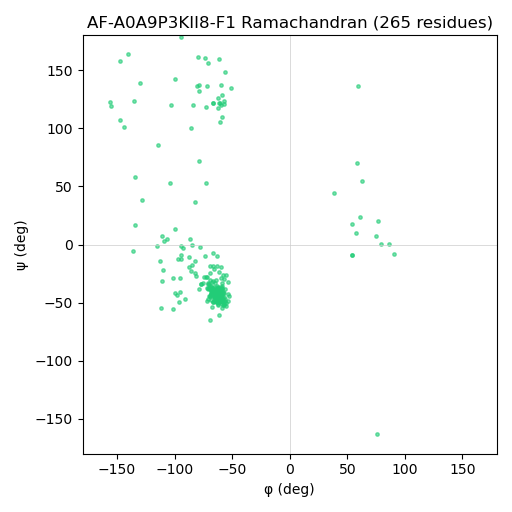1 187 ? 11.116 -6.155 -4.193 1.00 97.12 187 VAL A CA 1
ATOM 1318 C C . VAL A 1 187 ? 11.809 -7.214 -5.063 1.00 97.12 187 VAL A C 1
ATOM 1320 O O . VAL A 1 187 ? 11.342 -7.427 -6.180 1.00 97.12 187 VAL A O 1
ATOM 1323 N N . PRO A 1 188 ? 12.832 -7.949 -4.580 1.00 96.00 188 PRO A N 1
ATOM 1324 C CA . PRO A 1 188 ? 13.442 -9.036 -5.351 1.00 96.00 188 PRO A CA 1
ATOM 1325 C C . PRO A 1 188 ? 12.528 -10.239 -5.617 1.00 96.00 188 PRO A C 1
ATOM 1327 O O . PRO A 1 188 ? 12.814 -11.020 -6.522 1.00 96.00 188 PRO A O 1
ATOM 1330 N N . LEU A 1 189 ? 11.468 -10.428 -4.822 1.00 98.12 189 LEU A N 1
ATOM 1331 C CA . LEU A 1 189 ? 10.631 -11.630 -4.861 1.00 98.12 189 LEU A CA 1
ATOM 1332 C C . LEU A 1 189 ? 9.377 -11.450 -5.720 1.00 98.12 189 LEU A C 1
ATOM 1334 O O . LEU A 1 189 ? 9.070 -12.287 -6.567 1.00 98.12 189 LEU A O 1
ATOM 1338 N N . THR A 1 190 ? 8.643 -10.366 -5.491 1.00 98.06 190 THR A N 1
ATOM 1339 C CA . THR A 1 190 ? 7.333 -10.096 -6.104 1.00 98.06 190 THR A CA 1
ATOM 1340 C C . THR A 1 190 ? 7.182 -8.654 -6.580 1.00 98.06 190 THR A C 1
ATOM 1342 O O . THR A 1 190 ? 6.154 -8.309 -7.164 1.00 98.06 190 THR A O 1
ATOM 1345 N N . GLY A 1 191 ? 8.169 -7.799 -6.293 1.00 96.44 191 GLY A N 1
ATOM 1346 C CA . GLY A 1 191 ? 8.062 -6.350 -6.429 1.00 96.44 191 GLY A CA 1
ATOM 1347 C C . GLY A 1 191 ? 7.461 -5.640 -5.206 1.00 96.44 191 GLY A C 1
ATOM 1348 O O . GLY A 1 191 ? 7.389 -4.417 -5.233 1.00 96.44 191 GLY A O 1
ATOM 1349 N N . ALA A 1 192 ? 7.107 -6.381 -4.142 1.00 98.06 192 ALA A N 1
ATOM 1350 C CA . ALA A 1 192 ? 6.543 -5.881 -2.882 1.00 98.06 192 ALA A CA 1
ATOM 1351 C C . ALA A 1 192 ? 5.232 -5.093 -3.058 1.00 98.06 192 ALA A C 1
ATOM 1353 O O . ALA A 1 192 ? 5.184 -3.878 -2.860 1.00 98.06 192 ALA A O 1
ATOM 1354 N N . SER A 1 193 ? 4.141 -5.779 -3.408 1.00 98.31 193 SER A N 1
ATOM 1355 C CA . SER A 1 193 ? 2.870 -5.100 -3.654 1.00 98.31 193 SER A CA 1
ATOM 1356 C C . SER A 1 193 ? 2.244 -4.518 -2.401 1.00 98.31 193 SER A C 1
ATOM 1358 O O . SER A 1 193 ? 2.039 -3.300 -2.346 1.00 98.31 193 SER A O 1
ATOM 1360 N N . MET A 1 194 ? 1.847 -5.381 -1.460 1.00 98.69 194 MET A N 1
ATOM 1361 C CA . MET A 1 194 ? 1.038 -5.069 -0.270 1.00 98.69 194 MET A CA 1
ATOM 1362 C C . MET A 1 194 ? -0.304 -4.349 -0.517 1.00 98.69 194 MET A C 1
ATOM 1364 O O . MET A 1 194 ? -1.097 -4.163 0.408 1.00 98.69 194 MET A O 1
ATOM 1368 N N . ASN A 1 195 ? -0.567 -3.899 -1.744 1.00 98.81 195 ASN A N 1
ATOM 1369 C CA . ASN A 1 195 ? -1.615 -2.959 -2.098 1.00 98.81 195 ASN A CA 1
ATOM 1370 C C . ASN A 1 195 ? -2.143 -3.269 -3.511 1.00 98.81 195 ASN A C 1
ATOM 1372 O O . ASN A 1 195 ? -1.477 -2.941 -4.505 1.00 98.81 195 ASN A O 1
ATOM 1376 N N . PRO A 1 196 ? -3.363 -3.831 -3.620 1.00 98.88 196 PRO A N 1
ATOM 1377 C CA . PRO A 1 196 ? -3.974 -4.145 -4.907 1.00 98.88 196 PRO A CA 1
ATOM 1378 C C . PRO A 1 196 ? -4.098 -2.942 -5.843 1.00 98.88 196 PRO A C 1
ATOM 1380 O O . PRO A 1 196 ? -3.851 -3.075 -7.039 1.00 98.88 196 PRO A O 1
ATOM 1383 N N . ALA A 1 197 ? -4.422 -1.750 -5.322 1.00 98.81 197 ALA A N 1
ATOM 1384 C CA . ALA A 1 197 ? -4.567 -0.558 -6.154 1.00 98.81 197 ALA A CA 1
ATOM 1385 C C . ALA A 1 197 ? -3.229 -0.141 -6.771 1.00 98.81 197 ALA A C 1
ATOM 1387 O O . ALA A 1 197 ? -3.166 0.147 -7.964 1.00 98.81 197 ALA A O 1
ATOM 1388 N N . ARG A 1 198 ? -2.140 -0.192 -5.996 1.00 98.38 198 ARG A N 1
ATOM 1389 C CA . ARG A 1 198 ? -0.787 0.114 -6.486 1.00 98.38 198 ARG A CA 1
ATOM 1390 C C . ARG A 1 198 ? -0.326 -0.854 -7.576 1.00 98.38 198 ARG A C 1
ATOM 1392 O O . ARG A 1 198 ? 0.327 -0.423 -8.526 1.00 98.38 198 ARG A O 1
ATOM 1399 N N . SER A 1 199 ? -0.671 -2.137 -7.466 1.00 98.62 199 SER A N 1
ATOM 1400 C CA . SER A 1 199 ? -0.433 -3.118 -8.536 1.00 98.62 199 SER A CA 1
ATOM 1401 C C . SER A 1 199 ? -1.276 -2.817 -9.769 1.00 98.62 199 SER A C 1
ATOM 1403 O O . SER A 1 199 ? -0.757 -2.767 -10.883 1.00 98.62 199 SER A O 1
ATOM 1405 N N . PHE A 1 200 ? -2.575 -2.598 -9.565 1.00 98.75 200 PHE A N 1
ATOM 1406 C CA . PHE A 1 200 ? -3.553 -2.362 -10.621 1.00 98.75 200 PHE A CA 1
ATOM 1407 C C . PHE A 1 200 ? -3.222 -1.122 -11.457 1.00 98.75 200 PHE A C 1
ATOM 1409 O O . PHE A 1 200 ? -3.188 -1.202 -12.683 1.00 98.75 200 PHE A O 1
ATOM 1416 N N . GLY A 1 201 ? -2.919 0.007 -10.810 1.00 98.00 201 GLY A N 1
ATOM 1417 C CA . GLY A 1 201 ? -2.634 1.269 -11.496 1.00 98.00 201 GLY A CA 1
ATOM 1418 C C . GLY A 1 201 ? -1.474 1.162 -12.489 1.00 98.00 201 GLY A C 1
ATOM 1419 O O . GLY A 1 201 ? -1.598 1.611 -13.627 1.00 98.00 201 GLY A O 1
ATOM 1420 N N . ALA A 1 202 ? -0.374 0.514 -12.093 1.00 96.56 202 ALA A N 1
ATOM 1421 C CA . ALA A 1 202 ? 0.764 0.278 -12.981 1.00 96.56 202 ALA A CA 1
ATOM 1422 C C . ALA A 1 202 ? 0.420 -0.704 -14.117 1.00 96.56 202 ALA A C 1
ATOM 1424 O O . ALA A 1 202 ? 0.770 -0.454 -15.273 1.00 96.56 202 ALA A O 1
ATOM 1425 N N . ALA A 1 203 ? -0.309 -1.787 -13.825 1.00 97.25 203 ALA A N 1
ATOM 1426 C CA . ALA A 1 203 ? -0.711 -2.783 -14.824 1.00 97.25 203 ALA A CA 1
ATOM 1427 C C . ALA A 1 203 ? -1.591 -2.189 -15.939 1.00 97.25 203 ALA A C 1
ATOM 1429 O O . ALA A 1 203 ? -1.381 -2.489 -17.114 1.00 97.25 203 ALA A O 1
ATOM 1430 N N . VAL A 1 204 ? -2.509 -1.275 -15.602 1.00 97.81 204 VAL A N 1
ATOM 1431 C CA . VAL A 1 204 ? -3.370 -0.586 -16.583 1.00 97.81 204 VAL A CA 1
ATOM 1432 C C . VAL A 1 204 ? -2.557 0.173 -17.636 1.00 97.81 204 VAL A C 1
ATOM 1434 O O . VAL A 1 204 ? -2.888 0.127 -18.819 1.00 97.81 204 VAL A O 1
ATOM 1437 N N . TRP A 1 205 ? -1.476 0.846 -17.237 1.00 95.38 205 TRP A N 1
ATOM 1438 C CA . TRP A 1 205 ? -0.674 1.666 -18.153 1.00 95.38 205 TRP A CA 1
ATOM 1439 C C . TRP A 1 205 ? 0.398 0.902 -18.929 1.00 95.38 205 TRP A C 1
ATOM 1441 O O . TRP A 1 205 ? 0.913 1.426 -19.927 1.00 95.38 205 TRP A O 1
ATOM 1451 N N . THR A 1 206 ? 0.742 -0.297 -18.464 1.00 93.00 206 THR A N 1
ATOM 1452 C CA . THR A 1 206 ? 1.863 -1.110 -18.965 1.00 93.00 206 THR A CA 1
ATOM 1453 C C . THR A 1 206 ? 1.399 -2.345 -19.723 1.00 93.00 206 THR A C 1
ATOM 1455 O O . THR A 1 206 ? 2.157 -2.881 -20.522 1.00 93.00 206 THR A O 1
ATOM 1458 N N . GLY A 1 207 ? 0.163 -2.799 -19.493 1.00 95.25 207 GLY A N 1
ATOM 1459 C CA . GLY A 1 207 ? -0.364 -4.041 -20.055 1.00 95.25 207 GLY A CA 1
ATOM 1460 C C . GLY A 1 207 ? 0.182 -5.308 -19.386 1.00 95.25 207 GLY A C 1
ATOM 1461 O O . GLY A 1 207 ? -0.093 -6.406 -19.866 1.00 95.25 207 GLY A O 1
ATOM 1462 N N . VAL A 1 208 ? 0.937 -5.183 -18.289 1.00 94.94 208 VAL A N 1
ATOM 1463 C CA . VAL A 1 208 ? 1.530 -6.323 -17.577 1.00 94.94 208 VAL A CA 1
ATOM 1464 C C . VAL A 1 208 ? 0.519 -6.896 -16.582 1.00 94.94 208 VAL A C 1
ATOM 1466 O O . VAL A 1 208 ? 0.329 -6.374 -15.483 1.00 94.94 208 VAL A O 1
ATOM 1469 N N . TRP A 1 209 ? -0.134 -7.989 -16.982 1.00 96.69 209 TRP A N 1
ATOM 1470 C CA . TRP A 1 209 ? -1.178 -8.674 -16.202 1.00 96.69 209 TRP A CA 1
ATOM 1471 C C . TRP A 1 209 ? -0.801 -10.094 -15.764 1.00 96.69 209 TRP A C 1
ATOM 1473 O O . TRP A 1 209 ? -1.585 -10.772 -15.097 1.00 96.69 209 TRP A O 1
ATOM 1483 N N . GLU A 1 210 ? 0.388 -10.564 -16.137 1.00 95.56 210 GLU A N 1
ATOM 1484 C CA . GLU A 1 210 ? 0.859 -11.896 -15.771 1.00 95.56 210 GLU A CA 1
ATOM 1485 C C . GLU A 1 210 ? 0.901 -12.056 -14.244 1.00 95.56 210 GLU A C 1
ATOM 1487 O O . GLU A 1 210 ? 1.435 -11.210 -13.532 1.00 95.56 210 GLU A O 1
ATOM 1492 N N . ASN A 1 211 ? 0.296 -13.135 -13.734 1.00 97.81 211 ASN A N 1
ATOM 1493 C CA . ASN A 1 211 ? 0.187 -13.432 -12.300 1.00 97.81 211 ASN A CA 1
ATOM 1494 C C . ASN A 1 211 ? -0.430 -12.309 -11.438 1.00 97.81 211 ASN A C 1
ATOM 1496 O O . ASN A 1 211 ? -0.337 -12.347 -10.213 1.00 97.81 211 ASN A O 1
ATOM 1500 N N . HIS A 1 212 ? -1.133 -11.346 -12.045 1.00 98.50 212 HIS A N 1
ATOM 1501 C CA . HIS A 1 212 ? -1.624 -10.158 -11.344 1.00 98.50 212 HIS A CA 1
ATOM 1502 C C . HIS A 1 212 ? -2.573 -10.476 -10.177 1.00 98.50 212 HIS A C 1
ATOM 1504 O O . HIS A 1 212 ? -2.634 -9.745 -9.190 1.00 98.50 212 HIS A O 1
ATOM 1510 N N . TRP A 1 213 ? -3.295 -11.595 -10.264 1.00 98.62 213 TRP A N 1
ATOM 1511 C CA . TRP A 1 213 ? -4.199 -12.074 -9.218 1.00 98.62 213 TRP A CA 1
ATOM 1512 C C . TRP A 1 213 ? -3.496 -12.308 -7.869 1.00 98.62 213 TRP A C 1
ATOM 1514 O O . TRP A 1 213 ? -4.141 -12.178 -6.827 1.00 98.62 213 TRP A O 1
ATOM 1524 N N . ILE A 1 214 ? -2.185 -12.595 -7.865 1.00 98.75 214 ILE A N 1
ATOM 1525 C CA . ILE A 1 214 ? -1.377 -12.767 -6.646 1.00 98.75 214 ILE A CA 1
ATOM 1526 C C . ILE A 1 214 ? -1.452 -11.507 -5.779 1.00 98.75 214 ILE A C 1
ATOM 1528 O O . ILE A 1 214 ? -1.642 -11.598 -4.568 1.00 98.75 214 ILE A O 1
ATOM 1532 N N . TYR A 1 215 ? -1.383 -10.334 -6.407 1.00 98.69 215 TYR A N 1
ATOM 1533 C CA . TYR A 1 215 ? -1.382 -9.034 -5.732 1.00 98.69 215 TYR A CA 1
ATOM 1534 C C . TYR A 1 215 ? -2.761 -8.573 -5.262 1.00 98.69 215 TYR A C 1
ATOM 1536 O O . TYR A 1 215 ? -2.885 -7.501 -4.681 1.00 98.69 215 TYR A O 1
ATOM 1544 N N . TRP A 1 216 ? -3.796 -9.362 -5.543 1.00 98.81 216 TRP A N 1
ATOM 1545 C CA . TRP A 1 216 ? -5.121 -9.209 -4.956 1.00 98.81 216 TRP A CA 1
ATOM 1546 C C . TRP A 1 216 ? -5.309 -10.231 -3.842 1.00 98.81 216 TRP A C 1
ATOM 1548 O O . TRP A 1 216 ? -5.582 -9.872 -2.699 1.00 98.81 216 TRP A O 1
ATOM 1558 N N . VAL A 1 217 ? -5.130 -11.514 -4.167 1.00 98.69 217 VAL A N 1
ATOM 1559 C CA . VAL A 1 217 ? -5.386 -12.618 -3.238 1.00 98.69 217 VAL A CA 1
ATOM 1560 C C . VAL A 1 217 ? -4.395 -12.601 -2.083 1.00 98.69 217 VAL A C 1
ATOM 1562 O O . VAL A 1 217 ? -4.820 -12.580 -0.932 1.00 98.69 217 VAL A O 1
ATOM 1565 N N . GLY A 1 218 ? -3.092 -12.578 -2.368 1.00 98.69 218 GLY A N 1
ATOM 1566 C CA . GLY A 1 218 ? -2.063 -12.631 -1.333 1.00 98.69 218 GLY A CA 1
ATOM 1567 C C . GLY A 1 218 ? -2.185 -11.461 -0.363 1.00 98.69 218 GLY A C 1
ATOM 1568 O O . GLY A 1 218 ? -2.217 -11.658 0.851 1.00 98.69 218 GLY A O 1
ATOM 1569 N N . THR A 1 219 ? -2.378 -10.253 -0.896 1.00 98.75 219 THR A N 1
ATOM 1570 C CA . THR A 1 219 ? -2.446 -9.053 -0.064 1.00 98.75 219 THR A CA 1
ATOM 1571 C C . THR A 1 219 ? -3.701 -8.997 0.802 1.00 98.75 219 THR A C 1
ATOM 1573 O O . THR A 1 219 ? -3.619 -8.686 1.989 1.00 98.75 219 THR A O 1
ATOM 1576 N N . ILE A 1 220 ? -4.873 -9.320 0.237 1.00 98.88 220 ILE A N 1
ATOM 1577 C CA . ILE A 1 220 ? -6.146 -9.300 0.974 1.00 98.88 220 ILE A CA 1
ATOM 1578 C C . ILE A 1 220 ? -6.164 -10.410 2.028 1.00 98.88 220 ILE A C 1
ATOM 1580 O O . ILE A 1 220 ? -6.567 -10.160 3.162 1.00 98.88 220 ILE A O 1
ATOM 1584 N N . VAL A 1 221 ? -5.689 -11.615 1.694 1.00 98.88 221 VAL A N 1
ATOM 1585 C CA . VAL A 1 221 ? -5.621 -12.726 2.654 1.00 98.88 221 VAL A CA 1
ATOM 1586 C C . VAL A 1 221 ? -4.697 -12.375 3.820 1.00 98.88 221 VAL A C 1
ATOM 1588 O O . VAL A 1 221 ? -5.115 -12.519 4.968 1.00 98.88 221 VAL A O 1
ATOM 1591 N N . GLY A 1 222 ? -3.490 -11.863 3.556 1.00 98.81 222 GLY A N 1
ATOM 1592 C CA . GLY A 1 222 ? -2.564 -11.431 4.611 1.00 98.81 222 GLY A CA 1
ATOM 1593 C C . GLY A 1 222 ? -3.166 -10.365 5.527 1.00 98.81 222 GLY A C 1
ATOM 1594 O O . GLY A 1 222 ? -3.148 -10.512 6.752 1.00 98.81 222 GLY A O 1
ATOM 1595 N N . ALA A 1 223 ? -3.785 -9.344 4.930 1.00 98.88 223 ALA A N 1
ATOM 1596 C CA . ALA A 1 223 ? -4.464 -8.273 5.650 1.00 98.88 223 ALA A CA 1
ATOM 1597 C C . ALA A 1 223 ? -5.608 -8.789 6.543 1.00 98.88 223 ALA A C 1
ATOM 1599 O O . ALA A 1 223 ? -5.669 -8.453 7.725 1.00 98.88 223 ALA A O 1
ATOM 1600 N N . CYS A 1 224 ? -6.494 -9.635 6.011 1.00 98.75 224 CYS A N 1
ATOM 1601 C CA . CYS A 1 224 ? -7.629 -10.172 6.762 1.00 98.75 224 CYS A CA 1
ATOM 1602 C C . CYS A 1 224 ? -7.202 -11.134 7.877 1.00 98.75 224 CYS A C 1
ATOM 1604 O O . CYS A 1 224 ? -7.741 -11.071 8.983 1.00 98.75 224 CYS A O 1
ATOM 1606 N N . VAL A 1 225 ? -6.240 -12.025 7.610 1.00 98.62 225 VAL A N 1
ATOM 1607 C CA . VAL A 1 225 ? -5.748 -12.985 8.611 1.00 98.62 225 VAL A CA 1
ATOM 1608 C C . VAL A 1 225 ? -5.192 -12.241 9.820 1.00 98.62 225 VAL A C 1
ATOM 1610 O O . VAL A 1 225 ? -5.578 -12.541 10.954 1.00 98.62 225 VAL A O 1
ATOM 1613 N N . VAL A 1 226 ? -4.335 -11.241 9.595 1.00 98.50 226 VAL A N 1
ATOM 1614 C CA . VAL A 1 226 ? -3.713 -10.514 10.703 1.00 98.50 226 VAL A CA 1
ATOM 1615 C C . VAL A 1 226 ? -4.704 -9.608 11.428 1.00 98.50 226 VAL A C 1
ATOM 1617 O O . VAL A 1 226 ? -4.661 -9.557 12.653 1.00 98.50 226 VAL A O 1
ATOM 1620 N N . SER A 1 227 ? -5.641 -8.956 10.725 1.00 98.06 227 SER A N 1
ATOM 1621 C CA . SER A 1 227 ? -6.655 -8.115 11.372 1.00 98.06 227 SER A CA 1
ATOM 1622 C C . SER A 1 227 ? -7.570 -8.933 12.282 1.00 98.06 227 SER A C 1
ATOM 1624 O O . SER A 1 227 ? -7.831 -8.537 13.417 1.00 98.06 227 SER A O 1
ATOM 1626 N N . ILE A 1 228 ? -8.021 -10.106 11.816 1.00 97.94 228 ILE A N 1
ATOM 1627 C CA . ILE A 1 228 ? -8.860 -11.015 12.608 1.00 97.94 228 ILE A CA 1
ATOM 1628 C C . ILE A 1 228 ? -8.077 -11.514 13.825 1.00 97.94 228 ILE A C 1
ATOM 1630 O O . ILE A 1 228 ? -8.571 -11.426 14.951 1.00 97.94 228 ILE A O 1
ATOM 1634 N N . ALA A 1 229 ? -6.848 -11.999 13.619 1.00 97.31 229 ALA A N 1
ATOM 1635 C CA . ALA A 1 229 ? -5.999 -12.473 14.708 1.00 97.31 229 ALA A CA 1
ATOM 1636 C C . ALA A 1 229 ? -5.737 -11.367 15.743 1.00 97.31 229 ALA A C 1
ATOM 1638 O O . ALA A 1 229 ? -5.857 -11.608 16.944 1.00 97.31 229 ALA A O 1
ATOM 1639 N N . TYR A 1 230 ? -5.455 -10.141 15.292 1.00 96.56 230 TYR A N 1
ATOM 1640 C CA . TYR A 1 230 ? -5.218 -9.002 16.174 1.00 96.56 230 TYR A CA 1
ATOM 1641 C C . TYR A 1 230 ? -6.453 -8.685 17.023 1.00 96.56 230 TYR A C 1
ATOM 1643 O O . TYR A 1 230 ? -6.355 -8.540 18.246 1.00 96.56 230 TYR A O 1
ATOM 1651 N N . CYS A 1 231 ? -7.632 -8.644 16.394 1.00 93.69 231 CYS A N 1
ATOM 1652 C CA . CYS A 1 231 ? -8.895 -8.419 17.089 1.00 93.69 231 CYS A CA 1
ATOM 1653 C C . CYS A 1 231 ? -9.175 -9.485 18.156 1.00 93.69 231 CYS A C 1
ATOM 1655 O O . CYS A 1 231 ? -9.542 -9.134 19.278 1.00 93.69 231 CYS A O 1
ATOM 1657 N N . LEU A 1 232 ? -8.972 -10.764 17.830 1.00 92.81 232 LEU A N 1
ATOM 1658 C CA . LEU A 1 232 ? -9.251 -11.888 18.731 1.00 92.81 232 LEU A CA 1
ATOM 1659 C C . LEU A 1 232 ? -8.263 -11.993 19.900 1.00 92.81 232 LEU A C 1
ATOM 1661 O O . LEU A 1 232 ? -8.651 -12.410 20.990 1.00 92.81 232 LEU A O 1
ATOM 1665 N N . VAL A 1 233 ? -6.995 -11.634 19.689 1.00 91.50 233 VAL A N 1
ATOM 1666 C CA . VAL A 1 233 ? -5.937 -11.838 20.692 1.00 91.50 233 VAL A CA 1
ATOM 1667 C C . VAL A 1 233 ? -5.693 -10.590 21.543 1.00 91.50 233 VAL A C 1
ATOM 1669 O O . VAL A 1 233 ? -5.499 -10.708 22.755 1.00 91.50 233 VAL A O 1
ATOM 1672 N N . PHE A 1 234 ? -5.704 -9.396 20.940 1.00 88.31 234 PHE A N 1
ATOM 1673 C CA . PHE A 1 234 ? -5.232 -8.167 21.593 1.00 88.31 234 PHE A CA 1
ATOM 1674 C C . PHE A 1 234 ? -6.344 -7.159 21.913 1.00 88.31 234 PHE A C 1
ATOM 1676 O O . PHE A 1 234 ? -6.243 -6.456 22.925 1.00 88.31 234 PHE A O 1
ATOM 1683 N N . LEU A 1 235 ? -7.412 -7.110 21.103 1.00 82.50 235 LEU A N 1
ATOM 1684 C CA . LEU A 1 235 ? -8.501 -6.134 21.273 1.00 82.50 235 LEU A CA 1
ATOM 1685 C C . LEU A 1 235 ? -9.693 -6.641 22.093 1.00 82.50 235 LEU A C 1
ATOM 1687 O O . LEU A 1 235 ? -10.512 -5.822 22.512 1.00 82.50 235 LEU A O 1
ATOM 1691 N N . VAL A 1 236 ? -9.798 -7.945 22.375 1.00 68.44 236 VAL A N 1
ATOM 1692 C CA . VAL A 1 236 ? -10.830 -8.466 23.287 1.00 68.44 236 VAL A CA 1
ATOM 1693 C C . VAL A 1 236 ? -10.650 -7.814 24.667 1.00 68.44 236 VAL A C 1
ATOM 1695 O O . VAL A 1 236 ? -9.587 -7.972 25.281 1.00 68.44 236 VAL A O 1
ATOM 1698 N N . PRO A 1 237 ? -11.656 -7.083 25.193 1.00 57.28 237 PRO A N 1
ATOM 1699 C CA . PRO A 1 237 ? -11.576 -6.506 26.526 1.00 57.28 237 P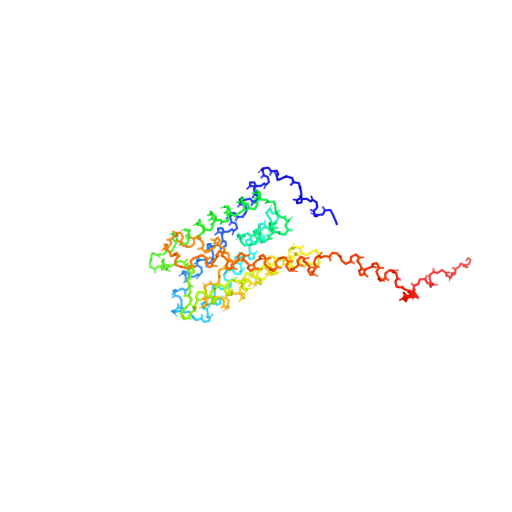RO A CA 1
ATOM 1700 C C . PRO A 1 237 ? -11.315 -7.621 27.538 1.00 57.28 237 PRO A C 1
ATOM 1702 O O . PRO A 1 237 ? -12.118 -8.546 27.672 1.00 57.28 237 PRO A O 1
ATOM 1705 N N . ARG A 1 238 ? -10.216 -7.545 28.297 1.00 54.00 238 ARG A N 1
ATOM 1706 C CA . ARG A 1 238 ? -10.007 -8.412 29.466 1.00 54.00 238 ARG A CA 1
ATOM 1707 C C . ARG A 1 238 ? -10.930 -7.989 30.617 1.00 54.00 238 ARG A C 1
ATOM 1709 O O . ARG A 1 238 ? -10.476 -7.831 31.743 1.00 54.00 238 ARG A O 1
ATOM 1716 N N . GLU A 1 239 ? -12.236 -7.886 30.375 1.00 51.34 239 GLU A N 1
ATOM 1717 C CA . GLU A 1 239 ? -13.226 -7.762 31.453 1.00 51.34 239 GLU A CA 1
ATOM 1718 C C . GLU A 1 239 ? -13.101 -8.920 32.454 1.00 51.34 239 GLU A C 1
ATOM 1720 O O . GLU A 1 239 ? -13.413 -8.760 33.629 1.00 51.34 239 GLU A O 1
ATOM 1725 N N . TYR A 1 240 ? -12.588 -10.075 32.022 1.00 49.16 240 TYR A N 1
ATOM 1726 C CA . TYR A 1 240 ? -12.368 -11.227 32.888 1.00 49.16 240 TYR A CA 1
ATOM 1727 C C . TYR A 1 240 ? -11.106 -11.108 33.757 1.00 49.16 240 TYR A C 1
ATOM 1729 O O . TYR A 1 240 ? -11.130 -11.470 34.927 1.00 49.16 240 TYR A O 1
ATOM 1737 N N . GLY A 1 241 ? -10.006 -10.559 33.230 1.00 52.25 241 GLY A N 1
ATOM 1738 C CA . GLY A 1 241 ? -8.749 -10.429 33.981 1.00 52.25 241 GLY A CA 1
ATOM 1739 C C . GLY A 1 241 ? -8.841 -9.403 35.110 1.00 52.25 241 GLY A C 1
ATOM 1740 O O . GLY A 1 241 ? -8.334 -9.642 36.206 1.00 52.25 241 GLY A O 1
ATOM 1741 N N . ASP A 1 242 ? -9.545 -8.299 34.860 1.00 55.34 242 ASP A N 1
ATOM 1742 C CA . ASP A 1 242 ? -9.737 -7.242 35.853 1.00 55.34 242 ASP A CA 1
ATOM 1743 C C . ASP A 1 242 ? -10.792 -7.630 36.897 1.00 55.34 242 ASP A C 1
ATOM 1745 O O . ASP A 1 242 ? -10.598 -7.353 38.079 1.00 55.34 242 ASP A O 1
ATOM 1749 N N . LYS A 1 243 ? -11.841 -8.379 36.515 1.00 50.69 243 LYS A N 1
ATOM 1750 C CA . LYS A 1 243 ? -12.781 -8.983 37.477 1.00 50.69 243 LYS A CA 1
ATOM 1751 C C . LYS A 1 243 ? -12.117 -10.063 38.333 1.00 50.69 243 LYS A C 1
ATOM 1753 O O . LYS A 1 243 ? -12.347 -10.085 39.533 1.00 50.69 243 LYS A O 1
ATOM 1758 N N . VAL A 1 244 ? -11.251 -10.911 37.773 1.00 54.91 244 VAL A N 1
ATOM 1759 C CA . VAL A 1 244 ? -10.497 -11.922 38.544 1.00 54.91 244 VAL A CA 1
ATOM 1760 C C . VAL A 1 244 ? -9.472 -11.273 39.481 1.00 54.91 244 VAL A C 1
ATOM 1762 O O . VAL A 1 244 ? -9.324 -11.718 40.615 1.00 54.91 244 VAL A O 1
ATOM 1765 N N . LYS A 1 245 ? -8.808 -10.184 39.071 1.00 53.72 245 LYS A N 1
ATOM 1766 C CA . LYS A 1 245 ? -7.952 -9.392 39.975 1.00 53.72 245 LYS A CA 1
ATOM 1767 C C . LYS A 1 245 ? -8.754 -8.677 41.065 1.00 53.72 245 LYS A C 1
ATOM 1769 O O . LYS A 1 245 ? -8.288 -8.619 42.198 1.00 53.72 245 LYS A O 1
ATOM 1774 N N . ALA A 1 246 ? -9.943 -8.167 40.745 1.00 55.03 246 ALA A N 1
ATOM 1775 C CA . ALA A 1 246 ? -10.838 -7.526 41.710 1.00 55.03 246 ALA A CA 1
ATOM 1776 C C . ALA A 1 246 ? -11.490 -8.522 42.689 1.00 55.03 246 ALA A C 1
ATOM 1778 O O . ALA A 1 246 ? -11.802 -8.148 43.814 1.00 55.03 246 ALA A O 1
ATOM 1779 N N . LEU A 1 247 ? -11.668 -9.780 42.275 1.00 57.97 247 LEU A N 1
ATOM 1780 C CA . LEU A 1 247 ? -12.204 -10.880 43.087 1.00 57.97 247 LEU A CA 1
ATOM 1781 C C . LEU A 1 247 ? -11.109 -11.720 43.767 1.00 57.97 247 LEU A C 1
ATOM 1783 O O . LEU A 1 247 ? -11.426 -12.655 44.500 1.00 57.97 247 LEU A O 1
ATOM 1787 N N . SER A 1 248 ? -9.828 -11.408 43.539 1.00 48.22 248 SER A N 1
ATOM 1788 C CA . SER A 1 248 ? -8.717 -12.082 44.208 1.00 48.22 248 SER A CA 1
ATOM 1789 C C . SER A 1 248 ? -8.741 -11.752 45.707 1.00 48.22 248 SER A C 1
ATOM 1791 O O . SER A 1 248 ? -8.602 -10.579 46.064 1.00 48.22 248 SER A O 1
ATOM 1793 N N . PRO A 1 249 ? -8.839 -12.752 46.605 1.00 54.66 249 PRO A N 1
ATOM 1794 C CA . PRO A 1 249 ? -8.749 -12.532 48.051 1.00 54.66 249 PRO A CA 1
ATOM 1795 C C . PRO A 1 249 ? -7.354 -12.056 48.500 1.00 54.66 249 PRO A C 1
ATOM 1797 O O . PRO A 1 249 ? -7.178 -11.662 49.648 1.00 54.66 249 PRO A O 1
ATOM 1800 N N . PHE A 1 250 ? -6.369 -12.041 47.596 1.00 54.47 250 PHE A N 1
ATOM 1801 C CA . PHE A 1 250 ? -5.002 -11.583 47.837 1.00 54.47 250 PHE A CA 1
ATOM 1802 C C . PHE A 1 250 ? -4.752 -10.204 47.228 1.00 54.47 250 PHE A C 1
ATOM 1804 O O . PHE A 1 250 ? -3.807 -10.014 46.461 1.00 54.47 250 PHE A O 1
ATOM 1811 N N . ARG A 1 251 ? -5.594 -9.221 47.552 1.00 49.12 251 ARG A N 1
ATOM 1812 C CA . ARG A 1 251 ? -5.227 -7.821 47.323 1.00 49.12 251 ARG A CA 1
ATOM 1813 C C . ARG A 1 251 ? -4.159 -7.448 48.361 1.00 49.12 251 ARG A C 1
ATOM 1815 O O . ARG A 1 251 ? -4.471 -7.493 49.552 1.00 49.12 251 ARG A O 1
ATOM 1822 N N . PRO A 1 252 ? -2.927 -7.068 47.977 1.00 50.09 252 PRO A N 1
ATOM 1823 C CA . PRO A 1 252 ? -2.045 -6.381 48.909 1.00 50.09 252 PRO A CA 1
ATOM 1824 C C . PRO A 1 252 ? -2.765 -5.094 49.314 1.00 50.09 252 PRO A C 1
ATOM 1826 O O . PRO A 1 252 ? -3.177 -4.321 48.448 1.00 50.09 252 PRO A O 1
ATOM 1829 N N . LYS A 1 253 ? -3.007 -4.893 50.612 1.00 47.91 253 LYS A N 1
ATOM 1830 C CA . LYS A 1 253 ? -3.502 -3.603 51.096 1.00 47.91 253 LYS A CA 1
ATOM 1831 C C . LYS A 1 253 ? -2.424 -2.569 50.781 1.00 47.91 253 LYS A C 1
ATOM 1833 O O . LYS A 1 253 ? -1.312 -2.693 51.284 1.00 47.91 253 LYS A O 1
ATOM 1838 N N . ASP A 1 254 ? -2.748 -1.582 49.950 1.00 49.94 254 ASP A N 1
ATOM 1839 C CA . ASP A 1 254 ? -1.907 -0.399 49.781 1.00 49.94 254 ASP A CA 1
ATOM 1840 C C . ASP A 1 254 ? -1.798 0.301 51.139 1.00 49.94 254 ASP A C 1
ATOM 1842 O O . ASP A 1 254 ? -2.742 0.926 51.616 1.00 49.94 254 ASP A O 1
ATOM 1846 N N . SER A 1 255 ? -0.644 0.174 51.787 1.00 44.34 255 SER A N 1
ATOM 1847 C CA . SER A 1 255 ? -0.347 0.764 53.093 1.00 44.34 255 SER A CA 1
ATOM 1848 C C . SER A 1 255 ? 0.078 2.237 52.988 1.00 44.34 255 SER A C 1
ATOM 1850 O O . SER A 1 255 ? 0.984 2.666 53.694 1.00 44.34 255 SER A O 1
ATOM 1852 N N . ARG A 1 256 ? -0.511 3.017 52.069 1.00 46.78 256 ARG A N 1
ATOM 1853 C CA . ARG A 1 256 ? -0.136 4.427 51.817 1.00 46.78 256 ARG A CA 1
ATOM 1854 C C . ARG A 1 256 ? -1.319 5.400 51.844 1.00 46.78 256 ARG A C 1
ATOM 1856 O O . ARG A 1 256 ? -1.373 6.318 51.034 1.00 46.78 256 ARG A O 1
ATOM 1863 N N . GLN A 1 257 ? -2.277 5.202 52.746 1.00 41.44 257 GLN A N 1
ATOM 1864 C CA . GLN A 1 257 ? -3.347 6.188 52.977 1.00 41.44 257 GLN A CA 1
ATOM 1865 C C . GLN A 1 257 ? -3.634 6.487 54.459 1.00 41.44 257 GLN A C 1
ATOM 1867 O O . GLN A 1 257 ? -4.657 7.086 54.755 1.00 41.44 257 GLN A O 1
ATOM 1872 N N . GLU A 1 258 ? -2.739 6.139 55.391 1.00 41.03 258 GLU A N 1
ATOM 1873 C CA . GLU A 1 258 ? -2.949 6.411 56.829 1.00 41.03 258 GLU A CA 1
ATOM 1874 C C . GLU A 1 258 ? -2.045 7.500 57.440 1.00 41.03 258 GLU A C 1
ATOM 1876 O O . GLU A 1 258 ? -2.178 7.778 58.626 1.00 41.03 258 GLU A O 1
ATOM 1881 N N . GLU A 1 259 ? -1.182 8.181 56.672 1.00 43.75 259 GLU A N 1
ATOM 1882 C CA . GLU A 1 259 ? -0.264 9.191 57.246 1.00 43.75 259 GLU A CA 1
ATOM 1883 C C . GLU A 1 259 ? -0.751 10.655 57.223 1.00 43.75 259 GLU A C 1
ATOM 1885 O O . GLU A 1 259 ? -0.172 11.473 57.928 1.00 43.75 259 GLU A O 1
ATOM 1890 N N . ASP A 1 260 ? -1.851 11.009 56.546 1.00 43.75 260 ASP A N 1
ATOM 1891 C CA . ASP A 1 260 ? -2.239 12.431 56.394 1.00 43.75 260 ASP A CA 1
ATOM 1892 C C . ASP A 1 260 ? -3.340 12.934 57.351 1.00 43.75 260 ASP A C 1
ATOM 1894 O O . ASP A 1 260 ? -3.875 14.030 57.177 1.00 43.75 260 ASP A O 1
ATOM 1898 N N . THR A 1 261 ? -3.679 12.190 58.408 1.00 48.53 261 THR A N 1
ATOM 1899 C CA . THR A 1 261 ? -4.682 12.640 59.397 1.00 48.53 261 THR A CA 1
ATOM 1900 C C . THR A 1 261 ? -4.263 12.424 60.846 1.00 48.53 261 THR A C 1
ATOM 1902 O O . THR A 1 261 ? -4.996 11.794 61.599 1.00 48.53 261 THR A O 1
ATOM 1905 N N . VAL A 1 262 ? -3.130 12.981 61.288 1.00 44.03 262 VAL A N 1
ATOM 1906 C CA . VAL A 1 262 ? -2.886 13.192 62.730 1.00 44.03 262 VAL A CA 1
ATOM 1907 C C . VAL A 1 262 ? -2.119 14.498 62.981 1.00 44.03 262 VAL A C 1
ATOM 1909 O O . VAL A 1 262 ? -0.901 14.518 62.901 1.00 44.03 262 VAL A O 1
ATOM 1912 N N . SER A 1 263 ? -2.857 15.546 63.388 1.00 45.25 263 SER A N 1
ATOM 1913 C CA . SER A 1 263 ? -2.446 16.720 64.203 1.00 45.25 263 SER A CA 1
ATOM 1914 C C . SER A 1 263 ? -1.310 17.617 63.664 1.00 45.25 263 SER A C 1
ATOM 1916 O O . SER A 1 263 ? -0.292 17.151 63.190 1.00 45.25 263 SER A O 1
ATOM 1918 N N . ILE A 1 264 ? -1.399 18.947 63.718 1.00 43.66 264 ILE A N 1
ATOM 1919 C CA . ILE A 1 264 ? -1.167 19.743 64.931 1.00 43.66 264 ILE A CA 1
ATOM 1920 C C . ILE A 1 264 ? -1.936 21.070 64.802 1.00 43.66 264 ILE A C 1
ATOM 1922 O O . ILE A 1 264 ? -1.664 21.886 63.926 1.00 43.66 264 ILE A O 1
ATOM 1926 N N . SER A 1 265 ? -2.868 21.289 65.725 1.00 50.06 265 SER A N 1
ATOM 1927 C CA . SER A 1 265 ? -3.374 22.603 66.116 1.00 50.06 265 SER A CA 1
ATOM 1928 C C . SER A 1 265 ? -2.731 22.975 67.452 1.00 50.06 265 SER A C 1
ATOM 1930 O O . SER A 1 265 ? -2.934 22.254 68.430 1.00 50.06 265 SER A O 1
ATOM 1932 N N . VAL A 1 266 ? -1.989 24.078 67.513 1.00 47.66 266 VAL A N 1
ATOM 1933 C CA . VAL A 1 266 ? -1.624 24.762 68.770 1.00 47.66 266 VAL A CA 1
ATOM 1934 C C . VAL A 1 266 ? -1.527 26.276 68.489 1.00 47.66 266 VAL A C 1
ATOM 1936 O O . VAL A 1 266 ? -1.422 26.647 67.320 1.00 47.66 266 VAL A O 1
ATOM 1939 N N . PRO A 1 267 ? -1.654 27.123 69.523 1.00 51.34 267 PRO A N 1
ATOM 1940 C CA . PRO A 1 267 ? -2.659 28.171 69.685 1.00 51.34 267 PRO A CA 1
ATOM 1941 C C . PRO A 1 267 ? -2.303 29.512 69.032 1.00 51.34 267 PRO A C 1
ATOM 1943 O O . PRO A 1 267 ? -1.098 29.814 68.883 1.00 51.34 267 PRO A O 1
#

pLDDT: mean 87.54, std 18.21, range [32.91, 98.94]

Sequence (267 aa):
MPHFKRWLQRPNPVHLACAAMAEMFGTMFFVFVGVGSVAVSSEFVQGLDVVRILSIGIAHGLALVVAVGAASGISGGHINPAVTISMLVVGLVDVITAAAYVAAQLIGAVCGAGLVKAITPASRHDALGAHTLGAGVSVGQGVLTEIILSALLVYAVFAAAVDPKGPAHLASVLIGFSVLVDHIVGVPLTGASMNPARSFGAAVWTGVWENHWIYWVGTIVGACVVSIAYCLVFLVPREYGDKVKALSPFRPKDSRQEEDTVSISVP

Solvent-accessible surface area (backbone atoms only — not comparable to full-atom values): 13459 Å² total; per-residue (Å²): 127,75,76,69,61,66,66,74,52,82,76,52,69,69,58,48,50,54,17,24,48,34,23,15,52,24,13,14,53,26,23,24,43,28,31,35,38,47,34,57,44,56,78,82,40,84,79,88,47,71,68,53,38,49,51,35,11,50,38,35,8,53,30,35,20,51,24,23,53,72,15,34,88,67,54,59,27,59,56,26,42,18,53,38,50,22,36,36,75,74,66,68,38,54,73,66,60,39,51,45,35,40,53,24,17,38,54,12,7,34,52,11,32,47,51,36,58,72,76,44,62,77,92,43,49,76,49,37,60,35,51,46,67,22,94,92,50,48,70,68,55,39,29,53,48,27,19,52,46,9,21,50,34,35,41,36,42,40,50,15,64,64,38,90,88,26,58,52,94,46,18,33,54,50,32,10,48,37,45,19,58,35,21,64,63,25,38,72,40,36,50,41,60,53,20,35,26,57,41,47,12,17,18,74,79,50,72,54,59,67,75,48,64,40,44,44,52,14,9,34,51,14,12,35,53,36,45,50,50,43,45,69,72,70,62,54,78,58,66,62,60,56,49,51,59,71,65,39,93,78,66,78,78,80,89,80,79,80,81,89,81,75,85,87,88,81,137

Nearest PDB structures (foldseek):
  8sjx-assembly1_A  TM=9.442E-01  e=3.611E-15  Ovis aries
  4nef-assembly1_D  TM=9.361E-01  e=1.454E-14  Homo sapiens
  8ghj-assembly1_D  TM=9.398E-01  e=1.904E-14  Homo sapiens
  8ghj-assembly1_C  TM=8.741E-01  e=1.521E-14  Homo sapiens
  2b5f-assembly1_D  TM=9.039E-01  e=3.340E-12  Spinacia oleracea

Foldseek 3Di:
DVVQVVQVDDDDVVLLVQLLLLLLQL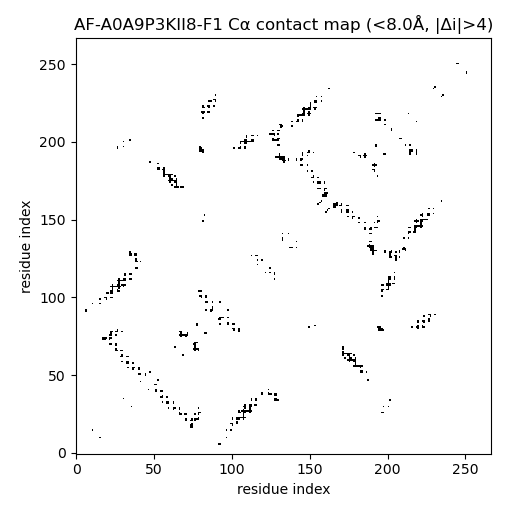LLQLLLQLLLLLLVLCVVDPDDDLVSLLSNLLRNLVSQLVSCVSSCVRNNRQLFLLLLLLCCLVPSHPPVSSVSSVVSSLNSLLNSLVVSVVPDDPVSLQLSLQWDFAVPADLVNLLQLLLQLLLQLLLLQCQACVDPVHVVVCSSNSNSVSSSVSSSVCCNGTNRQLGLSSNNNSCVSNVPCVSSVSSVNSNNNSNNVNSVVCCVPPVPPPPVVVVCVVVPPPDDPPPPDPPPDDDDDDD

Secondary structure (DSSP, 8-state):
--SGGGGGSPPPHHHHHHHHHHHHHHHHHHHHHHHHHHHHHTTT-SSS-HHHHHHHHHHHHHHHHHHHHHHHHHH----SHHHHHHHHHTTSS-HHHHHHHHHHHHHHHHHHHHHHHHHS-GGG-SGGG---PPTT--HHHHHHHHHHHHHHHHHHHIIIII-TTS-GGGHHHHHHHHHHHHHHHHHHHH-----HHHHHHHHHHH---TTTTHHHHHHHHHHHHHHHHHIIIIIS--HHHHHHHHS-S-PPP---SSSS-------

Radius of gyration: 23.18 Å; Cα contacts (8 Å, |Δi|>4): 433; chains: 1; bounding box: 47×48×93 Å